Protein AF-A0A9D7NL80-F1 (afdb_monomer_lite)

Sequence (304 aa):
MSAPHCRTSNKTVEIDGYTQPGAVENTLAPDQGGSNAVLKIELQNASVNPLDGLSSGNNFLALIVIRGLAIHHFTNQIAFNSSASNRVEGCFLGTDISGSVAANTGNNPGNGLRLLGAGDYVIGGTNPAARNVISGLNYGMFSFQTLDGTRIEGNLIGSDASGTASIGNRSTGINFGNARNVIIGGADVAARNLFVGNALGAIYLSGSDSPSVFPGTKILGNRFGTDVSGTLNLGNGLNPTSPSQPLPTISLFAGNPLRGADRWRLARRGQSHRQQRRRRRTGRCVRGDPHAAQYVRSQPRPAD

Foldseek 3Di:
DDPPDPPPPLAEAEDAQCPDPPWDFFQDFLQRWFGPTQADAEFEDPDPDAAEQAECPADNQHEYEYARYEFFHHLESYEYNEQHQYEQFQYEFQAPSQQAAGPDPDPARHEHYEYEYQHQYEQADLRSRREYEQALHQESYEYLHEHENHEAFNYEFQAGRRQAAGREHAAEPYYYAAYELYEQADADSSREYEHARHAQAHEAYEYPDPQRDNYNYDHDDYHYQHGSNNPHGRGGADPVPDPPDRNYNYHYYGDDNPPDPVVVVVVVVVVVVVVVVVVVVPPDDDDDDDDDDDDDDDDDDDDD

Structure (mmCIF, N/CA/C/O backbone):
data_AF-A0A9D7NL80-F1
#
_entry.id   AF-A0A9D7NL80-F1
#
loop_
_atom_site.group_PDB
_atom_site.id
_atom_site.type_symbol
_atom_site.label_atom_id
_atom_site.label_alt_id
_atom_site.label_comp_id
_atom_site.label_asym_id
_atom_site.label_entity_id
_atom_site.label_seq_id
_atom_site.pdbx_PDB_ins_code
_atom_site.Cartn_x
_atom_site.Cartn_y
_atom_site.Cartn_z
_atom_site.occupancy
_atom_site.B_iso_or_equiv
_atom_site.auth_seq_id
_atom_site.auth_comp_id
_atom_site.auth_asym_id
_atom_site.auth_atom_id
_atom_site.pdbx_PDB_model_num
ATOM 1 N N . MET A 1 1 ? 38.982 25.677 21.649 1.00 38.66 1 MET A N 1
ATOM 2 C CA . MET A 1 1 ? 37.512 25.722 21.795 1.00 38.66 1 MET A CA 1
ATOM 3 C C . MET A 1 1 ? 36.919 25.231 20.488 1.00 38.66 1 MET A C 1
ATOM 5 O O . MET A 1 1 ? 37.003 25.939 19.496 1.00 38.66 1 MET A O 1
ATOM 9 N N . SER A 1 2 ? 36.474 23.974 20.450 1.00 42.47 2 SER A N 1
ATOM 10 C CA . SER A 1 2 ? 35.887 23.384 19.243 1.00 42.47 2 SER A CA 1
ATOM 11 C C . SER A 1 2 ? 34.448 23.878 19.122 1.00 42.47 2 SER A C 1
ATOM 13 O O . SER A 1 2 ? 33.695 23.781 20.092 1.00 42.47 2 SER A O 1
ATOM 15 N N . ALA A 1 3 ? 34.089 24.460 17.979 1.00 43.59 3 ALA A N 1
ATOM 16 C CA . ALA A 1 3 ? 32.734 24.926 17.725 1.00 43.59 3 ALA A CA 1
ATOM 17 C C . ALA A 1 3 ? 31.749 23.746 17.852 1.00 43.59 3 ALA A C 1
ATOM 19 O O . ALA A 1 3 ? 32.040 22.654 17.343 1.00 43.59 3 ALA A O 1
ATOM 20 N N . PRO A 1 4 ? 30.595 23.924 18.519 1.00 50.97 4 PRO A N 1
ATOM 21 C CA . PRO A 1 4 ? 29.587 22.883 18.560 1.00 50.97 4 PRO A CA 1
ATOM 22 C C . PRO A 1 4 ? 29.124 22.629 17.126 1.00 50.97 4 PRO A C 1
ATOM 24 O O . PRO A 1 4 ? 28.607 23.518 16.451 1.00 50.97 4 PRO A O 1
ATOM 27 N N . HIS A 1 5 ? 29.352 21.407 16.647 1.00 49.06 5 HIS A N 1
ATOM 28 C CA . HIS A 1 5 ? 28.761 20.942 15.406 1.00 49.06 5 HIS A CA 1
ATOM 29 C C . HIS A 1 5 ? 27.246 21.035 15.579 1.00 49.06 5 HIS A C 1
ATOM 31 O O . HIS A 1 5 ? 26.669 20.347 16.424 1.00 49.06 5 HIS A O 1
ATOM 37 N N . CYS A 1 6 ? 26.617 21.919 14.807 1.00 46.09 6 CYS A N 1
ATOM 38 C CA . CYS A 1 6 ? 25.175 21.963 14.659 1.00 46.09 6 CYS A CA 1
ATOM 39 C C . CYS A 1 6 ? 24.748 20.587 14.141 1.00 46.09 6 CYS A C 1
ATOM 41 O O . CYS A 1 6 ? 24.943 20.270 12.968 1.00 46.09 6 CYS A O 1
ATOM 43 N N . ARG A 1 7 ? 24.245 19.726 15.034 1.00 50.06 7 ARG A N 1
ATOM 44 C CA . ARG A 1 7 ? 23.586 18.489 14.626 1.00 50.06 7 ARG A CA 1
ATOM 45 C C . ARG A 1 7 ? 22.447 18.925 13.718 1.00 50.06 7 ARG A C 1
ATOM 47 O O . ARG A 1 7 ? 21.562 19.652 14.166 1.00 50.06 7 ARG A O 1
ATOM 54 N N . THR A 1 8 ? 22.477 18.521 12.453 1.00 51.66 8 THR A N 1
ATOM 55 C CA . THR A 1 8 ? 21.309 18.613 11.583 1.00 51.66 8 THR A CA 1
ATOM 56 C C . THR A 1 8 ? 20.198 17.844 12.280 1.00 51.66 8 THR A C 1
ATOM 58 O O . THR A 1 8 ? 20.204 16.617 12.303 1.00 51.66 8 THR A O 1
ATOM 61 N N . SER A 1 9 ? 19.303 18.574 12.944 1.00 54.97 9 SER A N 1
ATOM 62 C CA . SER A 1 9 ? 18.044 18.037 13.435 1.00 54.97 9 SER A CA 1
ATOM 63 C C . SER A 1 9 ? 17.399 17.313 12.258 1.00 54.97 9 SER A C 1
ATOM 65 O O . SER A 1 9 ? 17.201 17.926 11.205 1.00 54.97 9 SER A O 1
ATOM 67 N N . ASN A 1 10 ? 17.153 16.008 12.402 1.00 63.31 10 ASN A N 1
ATOM 68 C CA . ASN A 1 10 ? 16.333 15.262 11.458 1.00 63.31 10 ASN A CA 1
ATOM 69 C C . ASN A 1 10 ? 14.943 15.891 11.506 1.00 63.31 10 ASN A C 1
ATOM 71 O O . ASN A 1 10 ? 14.136 15.581 12.381 1.00 63.31 10 ASN A O 1
ATOM 75 N N . LYS A 1 11 ? 14.705 16.847 10.607 1.00 81.00 11 LYS A N 1
ATOM 76 C CA . LYS A 1 11 ? 13.410 17.493 10.464 1.00 81.00 11 LYS A CA 1
ATOM 77 C C . LYS A 1 11 ? 12.441 16.421 9.983 1.00 81.00 11 LYS A C 1
ATOM 79 O O . LYS A 1 11 ? 12.645 15.840 8.918 1.00 81.00 11 LYS A O 1
ATOM 84 N N . THR A 1 12 ? 11.423 16.173 10.791 1.00 91.06 12 THR A N 1
ATOM 85 C CA . THR A 1 12 ? 10.328 15.256 10.491 1.00 91.06 12 THR A CA 1
ATOM 86 C C . THR A 1 12 ? 9.051 16.072 10.409 1.00 91.06 12 THR A C 1
ATOM 88 O O . THR A 1 12 ? 8.837 16.973 11.221 1.00 91.06 12 THR A O 1
ATOM 91 N N . VAL A 1 13 ? 8.220 15.768 9.421 1.00 94.88 13 VAL A N 1
ATOM 92 C CA . VAL A 1 13 ? 6.823 16.183 9.380 1.00 94.88 13 VAL A CA 1
ATOM 93 C C . VAL A 1 13 ? 5.987 14.955 9.674 1.00 94.88 13 VAL A C 1
ATOM 95 O O . VAL A 1 13 ? 6.033 13.977 8.934 1.00 94.88 13 VAL A O 1
ATOM 98 N N . GLU A 1 14 ? 5.234 15.015 10.759 1.00 95.88 14 GLU A N 1
ATOM 99 C CA . GLU A 1 14 ? 4.330 13.952 11.166 1.00 95.88 14 GLU A CA 1
ATOM 100 C C . GLU A 1 14 ? 2.891 14.436 11.024 1.00 95.88 14 GLU A C 1
ATOM 102 O O . GLU A 1 14 ? 2.526 15.504 11.517 1.00 95.88 14 GLU A O 1
ATOM 107 N N . ILE A 1 15 ? 2.093 13.653 10.307 1.00 97.62 15 ILE A N 1
ATOM 108 C CA . ILE A 1 15 ? 0.653 13.827 10.184 1.00 97.62 15 ILE A CA 1
ATOM 109 C C . ILE A 1 15 ? 0.029 12.579 10.791 1.00 97.62 15 ILE A C 1
ATOM 111 O O . ILE A 1 15 ? -0.013 11.539 10.136 1.00 97.62 15 ILE A O 1
ATOM 115 N N . ASP A 1 16 ? -0.427 12.684 12.036 1.00 98.19 16 ASP A N 1
ATOM 116 C CA . ASP A 1 16 ? -1.000 11.557 12.768 1.00 98.19 16 ASP A CA 1
ATOM 117 C C . ASP A 1 16 ? -2.491 11.753 13.056 1.00 98.19 16 ASP A C 1
ATOM 119 O O . ASP A 1 16 ? -2.894 12.467 13.978 1.00 98.19 16 ASP A O 1
ATOM 123 N N . GLY A 1 17 ? -3.325 11.093 12.254 1.00 98.44 17 GLY A N 1
ATOM 124 C CA . GLY A 1 17 ? -4.774 11.065 12.413 1.00 98.44 17 GLY A CA 1
ATOM 125 C C . GLY A 1 17 ? -5.258 10.275 13.629 1.00 98.44 17 GLY A C 1
ATOM 126 O O . GLY A 1 17 ? -6.381 10.509 14.076 1.00 98.44 17 GLY A O 1
ATOM 127 N N . TYR A 1 18 ? -4.429 9.407 14.221 1.00 98.44 18 TYR A N 1
ATOM 128 C CA . TYR A 1 18 ? -4.792 8.685 15.445 1.00 98.44 18 TYR A CA 1
ATOM 129 C C . TYR A 1 18 ? -4.783 9.575 16.693 1.00 98.44 18 TYR A C 1
ATOM 131 O O . TYR A 1 18 ? -5.356 9.208 17.716 1.00 98.44 18 TYR A O 1
ATOM 139 N N . THR A 1 19 ? -4.234 10.790 16.595 1.00 97.94 19 THR A N 1
ATOM 140 C CA . THR A 1 19 ? -4.339 11.812 17.650 1.00 97.94 19 THR A CA 1
ATOM 141 C C . THR A 1 19 ? -5.736 12.429 17.774 1.00 97.94 19 THR A C 1
ATOM 143 O O . THR A 1 19 ? -6.002 13.166 18.726 1.00 97.94 19 THR A O 1
ATOM 146 N N . GLN A 1 20 ? -6.647 12.155 16.833 1.00 98.19 20 GLN A N 1
ATOM 147 C CA . GLN A 1 20 ? -8.011 12.670 16.901 1.00 98.19 20 GLN A CA 1
ATOM 148 C C . GLN A 1 20 ? -8.852 11.943 17.965 1.00 98.19 20 GLN A C 1
ATOM 150 O O . GLN A 1 20 ? -8.771 10.718 18.091 1.00 98.19 20 GLN A O 1
ATOM 155 N N . PRO A 1 21 ? -9.737 12.654 18.691 1.00 98.44 21 PRO A N 1
ATOM 156 C CA . PRO A 1 21 ? -10.638 12.032 19.655 1.00 98.44 21 PRO A CA 1
ATOM 157 C C . PRO A 1 21 ? -11.476 10.895 19.052 1.00 98.44 21 PRO A C 1
ATOM 159 O O . PRO A 1 21 ? -12.207 11.070 18.074 1.00 98.44 21 PRO A O 1
ATOM 162 N N . GLY A 1 22 ? -11.387 9.716 19.669 1.00 97.88 22 GLY A N 1
ATOM 163 C CA . GLY A 1 22 ? -12.122 8.522 19.250 1.00 97.88 22 GLY A CA 1
ATOM 164 C C . GLY A 1 22 ? -11.549 7.808 18.023 1.00 97.88 22 GLY A C 1
ATOM 165 O O . GLY A 1 22 ? -12.202 6.890 17.527 1.00 97.88 22 GLY A O 1
ATOM 166 N N . ALA A 1 23 ? -10.381 8.216 17.517 1.00 98.56 23 ALA A N 1
ATOM 167 C CA . ALA A 1 23 ? -9.613 7.388 16.598 1.00 98.56 23 ALA A CA 1
ATOM 168 C C . ALA A 1 23 ? -9.034 6.173 17.341 1.00 98.56 23 ALA A C 1
ATOM 170 O O . ALA A 1 23 ? -8.730 6.247 18.533 1.00 98.56 23 ALA A O 1
ATOM 171 N N . VAL A 1 24 ? -8.911 5.045 16.645 1.00 98.75 24 VAL A N 1
ATOM 172 C CA . VAL A 1 24 ? -8.397 3.789 17.211 1.00 98.75 24 VAL A CA 1
ATOM 173 C C . VAL A 1 24 ? -7.431 3.169 16.216 1.00 98.75 24 VAL A C 1
ATOM 175 O O . VAL A 1 24 ? -7.799 2.970 15.061 1.00 98.75 24 VAL A O 1
ATOM 178 N N . GLU A 1 25 ? -6.213 2.862 16.657 1.00 98.81 25 GLU A N 1
ATOM 179 C CA . GLU A 1 25 ? -5.226 2.142 15.848 1.00 98.81 25 GLU A CA 1
ATOM 180 C C . GLU A 1 25 ? -5.636 0.685 15.620 1.00 98.81 25 GLU A C 1
ATOM 182 O O . GLU A 1 25 ? -6.254 0.058 16.482 1.00 98.81 25 GLU A O 1
ATOM 187 N N . ASN A 1 26 ? -5.240 0.118 14.477 1.00 98.75 26 ASN A N 1
ATOM 188 C CA . ASN A 1 26 ? -5.428 -1.311 14.258 1.00 98.75 26 ASN A CA 1
ATOM 189 C C . ASN A 1 26 ? -4.605 -2.132 15.261 1.00 98.75 26 ASN A C 1
ATOM 191 O O . ASN A 1 26 ? -3.403 -1.919 15.413 1.00 98.75 26 ASN A O 1
ATOM 195 N N . THR A 1 27 ? -5.230 -3.139 15.865 1.00 98.50 27 THR A N 1
ATOM 196 C CA . THR A 1 27 ? -4.571 -4.076 16.788 1.00 98.50 27 THR A CA 1
ATOM 197 C C . THR A 1 27 ? -4.425 -5.487 16.224 1.00 98.50 27 THR A C 1
ATOM 199 O O . THR A 1 27 ? -3.716 -6.302 16.810 1.00 98.50 27 THR A O 1
ATOM 202 N N . LEU A 1 28 ? -5.047 -5.788 15.079 1.00 98.19 28 LEU A N 1
ATOM 203 C CA . LEU A 1 28 ? -5.075 -7.135 14.509 1.00 98.19 28 LEU A CA 1
ATOM 204 C C . LEU A 1 28 ? -3.830 -7.431 13.663 1.00 98.19 28 LEU A C 1
ATOM 206 O O . LEU A 1 28 ? -3.572 -6.794 12.628 1.00 98.19 28 LEU A O 1
ATOM 210 N N . ALA A 1 29 ? -3.075 -8.451 14.074 1.00 95.81 29 ALA A N 1
ATOM 211 C CA . ALA A 1 29 ? -2.018 -9.041 13.261 1.00 95.81 29 ALA A CA 1
ATOM 212 C C . ALA A 1 29 ? -2.598 -9.742 12.006 1.00 95.81 29 ALA A C 1
ATOM 214 O O . ALA A 1 29 ? -3.785 -10.067 11.977 1.00 95.81 29 ALA A O 1
ATOM 215 N N . PRO A 1 30 ? -1.802 -9.974 10.937 1.00 94.94 30 PRO A N 1
ATOM 216 C CA . PRO A 1 30 ? -2.314 -10.496 9.657 1.00 94.94 30 PRO A CA 1
ATOM 217 C C . PRO A 1 30 ? -2.982 -11.877 9.688 1.00 94.94 30 PRO A C 1
ATOM 219 O O . PRO A 1 30 ? -3.587 -12.278 8.699 1.00 94.94 30 PRO A O 1
ATOM 222 N N . ASP A 1 31 ? -2.834 -12.634 10.767 1.00 92.06 31 ASP A N 1
ATOM 223 C CA . ASP A 1 31 ? -3.512 -13.905 11.032 1.00 92.06 31 ASP A CA 1
ATOM 224 C C . ASP A 1 31 ? -4.767 -13.763 11.906 1.00 92.06 31 ASP A C 1
ATOM 226 O O . ASP A 1 31 ? -5.599 -14.667 11.921 1.00 92.06 31 ASP A O 1
ATOM 230 N N . GLN A 1 32 ? -4.928 -12.635 12.598 1.00 95.19 32 GLN A N 1
ATOM 231 C CA . GLN A 1 32 ? -6.078 -12.340 13.456 1.00 95.19 32 GLN A CA 1
ATOM 232 C C . GLN A 1 32 ? -7.217 -11.644 12.701 1.00 95.19 32 GLN A C 1
ATOM 234 O O . GLN A 1 32 ? -8.361 -11.685 13.147 1.00 95.19 32 GLN A O 1
ATOM 239 N N . GLY A 1 33 ? -6.922 -11.000 11.570 1.00 95.75 33 GLY A N 1
ATOM 240 C CA . GLY A 1 33 ? -7.910 -10.325 10.732 1.00 95.75 33 GLY A CA 1
ATOM 241 C C . GLY A 1 33 ? -7.297 -9.214 9.883 1.00 95.75 33 GLY A C 1
ATOM 242 O O . GLY A 1 33 ? -6.075 -9.111 9.757 1.00 95.75 33 GLY A O 1
ATOM 243 N N . GLY A 1 34 ? -8.158 -8.404 9.264 1.00 97.38 34 GLY A N 1
ATOM 244 C CA . GLY A 1 34 ? -7.755 -7.211 8.525 1.00 97.38 34 GLY A CA 1
ATOM 245 C C . GLY A 1 34 ? -7.341 -6.055 9.443 1.00 97.38 34 GLY A C 1
ATOM 246 O O . GLY A 1 34 ? -6.411 -6.164 10.239 1.00 97.38 34 GLY A O 1
ATOM 247 N N . SER A 1 35 ? -8.010 -4.920 9.293 1.00 98.44 35 SER A N 1
ATOM 248 C CA . SER A 1 35 ? -7.852 -3.699 10.070 1.00 98.44 35 SER A CA 1
ATOM 249 C C . SER A 1 35 ? -9.125 -3.419 10.863 1.00 98.44 35 SER A C 1
ATOM 251 O O . SER A 1 35 ? -10.199 -3.294 10.279 1.00 98.44 35 SER A O 1
ATOM 253 N N . ASN A 1 36 ? -9.001 -3.277 12.182 1.00 98.50 36 ASN A N 1
ATOM 254 C CA . ASN A 1 36 ? -10.059 -2.738 13.043 1.00 98.50 36 ASN A CA 1
ATOM 255 C C . ASN A 1 36 ? -9.836 -1.255 13.390 1.00 98.50 36 ASN A C 1
ATOM 257 O O . ASN A 1 36 ? -10.426 -0.756 14.349 1.00 98.50 36 ASN A O 1
ATOM 261 N N . ALA A 1 37 ? -8.978 -0.559 12.632 1.00 98.62 37 ALA A N 1
ATOM 262 C CA . ALA A 1 37 ? -8.730 0.860 12.840 1.00 98.62 37 ALA A CA 1
ATOM 263 C C . ALA A 1 37 ? -10.010 1.686 12.648 1.00 98.62 37 ALA A C 1
ATOM 265 O O . ALA A 1 37 ? -10.787 1.456 11.721 1.00 98.62 37 ALA A O 1
ATOM 266 N N . VAL A 1 38 ? -10.187 2.695 13.496 1.00 98.62 38 VAL A N 1
ATOM 267 C CA . VAL A 1 38 ? -11.236 3.708 13.360 1.00 98.62 38 VAL A CA 1
ATOM 268 C C . VAL A 1 38 ? -10.558 5.023 13.014 1.00 98.62 38 VAL A C 1
ATOM 270 O O . VAL A 1 38 ? -9.939 5.649 13.874 1.00 98.62 38 VAL A O 1
ATOM 273 N N . LEU A 1 39 ? -10.676 5.442 11.755 1.00 98.69 39 LEU A N 1
ATOM 274 C CA . LEU A 1 39 ? -10.116 6.705 11.280 1.00 98.69 39 LEU A CA 1
ATOM 275 C C . LEU A 1 39 ? -11.103 7.856 11.514 1.00 98.69 39 LEU A C 1
ATOM 277 O O . LEU A 1 39 ? -12.320 7.661 11.525 1.00 98.69 39 LEU A O 1
ATOM 281 N N . LYS A 1 40 ? -10.572 9.065 11.729 1.00 98.50 40 LYS A N 1
ATOM 282 C CA . LYS A 1 40 ? -11.368 10.285 11.986 1.00 98.50 40 LYS A CA 1
ATOM 283 C C . LYS A 1 40 ? -11.064 11.444 11.043 1.00 98.50 40 LYS A C 1
ATOM 285 O O . LYS A 1 40 ? -11.781 12.439 11.073 1.00 98.50 40 LYS A O 1
ATOM 290 N N . ILE A 1 41 ? -10.030 11.320 10.214 1.00 98.25 41 ILE A N 1
ATOM 291 C CA . ILE A 1 41 ? -9.669 12.325 9.214 1.00 98.25 41 ILE A CA 1
ATOM 292 C C . ILE A 1 41 ? -9.864 11.719 7.830 1.00 98.25 41 ILE A C 1
ATOM 294 O O . ILE A 1 41 ? -9.264 10.692 7.511 1.00 98.25 41 ILE A O 1
ATOM 298 N N . GLU A 1 42 ? -10.669 12.391 7.012 1.00 97.00 42 GLU A N 1
ATOM 299 C CA . GLU A 1 42 ? -10.904 12.052 5.611 1.00 97.00 42 GLU A CA 1
ATOM 300 C C . GLU A 1 42 ? -10.490 13.229 4.723 1.00 97.00 42 GLU A C 1
ATOM 302 O O . GLU A 1 42 ? -10.972 14.353 4.876 1.00 97.00 42 GLU A O 1
ATOM 307 N N . LEU A 1 43 ? -9.557 12.972 3.810 1.00 96.12 43 LEU A N 1
ATOM 308 C CA . LEU A 1 43 ? -9.111 13.911 2.793 1.00 96.12 43 LEU A CA 1
ATOM 309 C C . LEU A 1 43 ? -9.727 13.509 1.458 1.00 96.12 43 LEU A C 1
ATOM 311 O O . LEU A 1 43 ? -9.499 12.404 0.960 1.00 96.12 43 LEU A O 1
ATOM 315 N N . GLN A 1 44 ? -10.453 14.440 0.849 1.00 92.31 44 GLN A N 1
ATOM 316 C CA . GLN A 1 44 ? -11.103 14.210 -0.431 1.00 92.31 44 GLN A CA 1
ATOM 317 C C . GLN A 1 44 ? -10.919 15.378 -1.385 1.00 92.31 44 GLN A C 1
ATOM 319 O O . GLN A 1 44 ? -10.998 16.546 -0.996 1.00 92.31 44 GLN A O 1
ATOM 324 N N . ASN A 1 45 ? -10.716 15.060 -2.660 1.00 89.94 45 ASN A N 1
ATOM 325 C CA . ASN A 1 45 ? -10.799 16.057 -3.711 1.00 89.94 45 ASN A CA 1
ATOM 326 C C . ASN A 1 45 ? -12.265 16.290 -4.096 1.00 89.94 45 ASN A C 1
ATOM 328 O O . ASN A 1 45 ? -12.875 15.450 -4.752 1.00 89.94 45 ASN A O 1
ATOM 332 N N . ALA A 1 46 ? -12.811 17.449 -3.733 1.00 86.94 46 ALA A N 1
ATOM 333 C CA . ALA A 1 46 ? -14.134 17.886 -4.187 1.00 86.94 46 ALA A CA 1
ATOM 334 C C . ALA A 1 46 ? -14.091 18.655 -5.528 1.00 86.94 46 ALA A C 1
ATOM 336 O O . ALA A 1 46 ? -15.125 19.107 -6.018 1.00 86.94 46 ALA A O 1
ATOM 337 N N . SER A 1 47 ? -12.902 18.849 -6.115 1.00 82.75 47 SER A N 1
ATOM 338 C CA . SER A 1 47 ? -12.723 19.557 -7.386 1.00 82.75 47 SER A CA 1
ATOM 339 C C . SER A 1 47 ? -12.883 18.629 -8.589 1.00 82.75 47 SER A C 1
ATOM 341 O O . SER A 1 47 ? -12.548 17.449 -8.536 1.00 82.75 47 SER A O 1
ATOM 343 N N . VAL A 1 48 ? -13.300 19.197 -9.723 1.00 81.31 48 VAL A N 1
ATOM 344 C CA . VAL A 1 48 ? -13.273 18.517 -11.031 1.00 81.31 48 VAL A CA 1
ATOM 345 C C . VAL A 1 48 ? -11.856 18.370 -11.593 1.00 81.31 48 VAL A C 1
ATOM 347 O O . VAL A 1 48 ? -11.635 17.594 -12.522 1.00 81.31 48 VAL A O 1
ATOM 350 N N . ASN A 1 49 ? -10.891 19.119 -11.050 1.00 85.56 49 ASN A N 1
ATOM 351 C CA . ASN A 1 49 ? -9.516 19.088 -11.523 1.00 85.56 49 ASN A CA 1
ATOM 352 C C . ASN A 1 49 ? -8.732 17.939 -10.870 1.00 85.56 49 ASN A C 1
ATOM 354 O O . ASN A 1 49 ? -8.789 17.774 -9.646 1.00 85.56 49 ASN A O 1
ATOM 358 N N . PRO A 1 50 ? -7.948 17.181 -11.655 1.00 85.75 50 PRO A N 1
ATOM 359 C CA . PRO A 1 50 ? -7.078 16.144 -11.122 1.00 85.75 50 PRO A CA 1
ATOM 360 C C . PRO A 1 50 ? -5.955 16.776 -10.290 1.00 85.75 50 PRO A C 1
ATOM 362 O O . PRO A 1 50 ? -5.128 17.523 -10.811 1.00 85.75 50 PRO A O 1
ATOM 365 N N . LEU A 1 51 ? -5.917 16.459 -8.995 1.00 91.12 51 LEU A N 1
ATOM 366 C CA . LEU A 1 51 ? -4.879 16.895 -8.055 1.00 91.12 51 LEU A CA 1
ATOM 367 C C . LEU A 1 51 ? -4.282 15.694 -7.320 1.00 91.12 51 LEU A C 1
ATOM 369 O O . LEU A 1 51 ? -4.934 14.656 -7.212 1.00 91.12 51 LEU A O 1
ATOM 373 N N . ASP A 1 52 ? -3.056 15.836 -6.825 1.00 94.19 52 ASP A N 1
ATOM 374 C CA . ASP A 1 52 ? -2.495 14.922 -5.824 1.00 94.19 52 ASP A CA 1
ATOM 375 C C . ASP A 1 52 ? -3.026 15.310 -4.437 1.00 94.19 52 ASP A C 1
ATOM 377 O O . ASP A 1 52 ? -3.212 16.498 -4.174 1.00 94.19 52 ASP A O 1
ATOM 381 N N . GLY A 1 53 ? -3.257 14.328 -3.561 1.00 95.00 53 GLY A N 1
ATOM 382 C CA . GLY A 1 53 ? -3.739 14.572 -2.197 1.00 95.00 53 GLY A CA 1
ATOM 383 C C . GLY A 1 53 ? -2.645 15.146 -1.311 1.00 95.00 53 GLY A C 1
ATOM 384 O O . GLY A 1 53 ? -2.613 16.341 -1.024 1.00 95.00 53 GLY A O 1
ATOM 385 N N . LEU A 1 54 ? -1.706 14.290 -0.911 1.00 95.94 54 LEU A N 1
ATOM 386 C CA . LEU A 1 54 ? -0.498 14.700 -0.197 1.00 95.94 54 LEU A CA 1
ATOM 387 C C . LEU A 1 54 ? 0.714 14.539 -1.112 1.00 95.94 54 LEU A C 1
ATOM 389 O O . LEU A 1 54 ? 0.978 13.447 -1.608 1.00 95.94 54 LEU A O 1
ATOM 393 N N . SER A 1 55 ? 1.467 15.618 -1.333 1.00 94.69 55 SER A N 1
ATOM 394 C CA . SER A 1 55 ? 2.649 15.614 -2.200 1.00 94.69 55 SER A CA 1
ATOM 395 C C . SER A 1 55 ? 3.871 16.140 -1.464 1.00 94.69 55 SER A C 1
ATOM 397 O O . SER A 1 55 ? 3.831 17.227 -0.893 1.00 94.69 55 SER A O 1
ATOM 399 N N . SER A 1 56 ? 4.984 15.403 -1.519 1.00 92.88 56 SER A N 1
ATOM 400 C CA . SER A 1 56 ? 6.258 15.887 -0.973 1.00 92.88 56 SER A CA 1
ATOM 401 C C . SER A 1 56 ? 6.873 17.000 -1.827 1.00 92.88 56 SER A C 1
ATOM 403 O O . SER A 1 56 ? 7.774 17.695 -1.378 1.00 92.88 56 SER A O 1
ATOM 405 N N . GLY A 1 57 ? 6.477 17.141 -3.096 1.00 90.88 57 GLY A N 1
ATOM 406 C CA . GLY A 1 57 ? 7.261 17.912 -4.064 1.00 90.88 57 GLY A CA 1
ATOM 407 C C . GLY A 1 57 ? 8.679 17.344 -4.272 1.00 90.88 57 GLY A C 1
ATOM 408 O O . GLY A 1 57 ? 9.035 16.289 -3.742 1.00 90.88 57 GLY A O 1
ATOM 409 N N . ASN A 1 58 ? 9.491 18.031 -5.078 1.00 88.38 58 ASN A N 1
ATOM 410 C CA . ASN A 1 58 ? 10.741 17.464 -5.611 1.00 88.38 58 ASN A CA 1
ATOM 411 C C . ASN A 1 58 ? 11.948 17.578 -4.660 1.00 88.38 58 ASN A C 1
ATOM 413 O O . ASN A 1 58 ? 12.866 16.772 -4.742 1.00 88.38 58 ASN A O 1
ATOM 417 N N . ASN A 1 59 ? 11.954 18.555 -3.745 1.00 86.50 59 ASN A N 1
ATOM 418 C CA . ASN A 1 59 ? 13.130 18.902 -2.926 1.00 86.50 59 ASN A CA 1
ATOM 419 C C . ASN A 1 59 ? 12.856 18.855 -1.414 1.00 86.50 59 ASN A C 1
ATOM 421 O O . ASN A 1 59 ? 13.554 19.489 -0.624 1.00 86.50 59 ASN A O 1
ATOM 425 N N . PHE A 1 60 ? 11.820 18.129 -0.998 1.00 89.06 60 PHE A N 1
ATOM 426 C CA . PHE A 1 60 ? 11.473 17.997 0.412 1.00 89.06 60 PHE A CA 1
ATOM 427 C C . PHE A 1 60 ? 12.206 16.808 1.029 1.00 89.06 60 PHE A C 1
ATOM 429 O O . PHE A 1 60 ? 11.786 15.663 0.888 1.00 89.06 60 PHE A O 1
ATOM 436 N N . LEU A 1 61 ? 13.346 17.080 1.662 1.00 88.69 61 LEU A N 1
ATOM 437 C CA . LEU A 1 61 ? 14.257 16.049 2.180 1.00 88.69 61 LEU A CA 1
ATOM 438 C C . LEU A 1 61 ? 13.971 15.642 3.635 1.00 88.69 61 LEU A C 1
ATOM 440 O O . LEU A 1 61 ? 14.600 14.723 4.149 1.00 88.69 61 LEU A O 1
ATOM 444 N N . ALA A 1 62 ? 13.049 16.338 4.302 1.00 91.56 62 ALA A N 1
ATOM 445 C CA . ALA A 1 62 ? 12.583 15.964 5.630 1.00 91.56 62 ALA A CA 1
ATOM 446 C C . ALA A 1 62 ? 11.742 14.684 5.555 1.00 91.56 62 ALA A C 1
ATOM 448 O O . ALA A 1 62 ? 10.964 14.508 4.617 1.00 91.56 62 ALA A O 1
ATOM 449 N N . LEU A 1 63 ? 11.891 13.814 6.556 1.00 92.69 63 LEU A N 1
ATOM 450 C CA . LEU A 1 63 ? 11.064 12.619 6.697 1.00 92.69 63 LEU A CA 1
ATOM 451 C C . LEU A 1 63 ? 9.597 13.038 6.828 1.00 92.69 63 LEU A C 1
ATOM 453 O O . LEU A 1 63 ? 9.273 13.833 7.707 1.00 92.69 63 LEU A O 1
ATOM 457 N N . ILE A 1 64 ? 8.716 12.482 6.001 1.00 95.44 64 ILE A N 1
ATOM 458 C CA . ILE A 1 64 ? 7.268 12.597 6.179 1.00 95.44 64 ILE A CA 1
ATOM 459 C C . ILE A 1 64 ? 6.737 11.277 6.738 1.00 95.44 64 ILE A C 1
ATOM 461 O O . ILE A 1 64 ? 6.982 10.222 6.154 1.00 95.44 64 ILE A O 1
ATOM 465 N N . VAL A 1 65 ? 5.994 11.341 7.840 1.00 97.00 65 VAL A N 1
ATOM 466 C CA . VAL A 1 65 ? 5.236 10.219 8.406 1.00 97.00 65 VAL A CA 1
ATOM 467 C C . VAL A 1 65 ? 3.753 10.545 8.296 1.00 97.00 65 VAL A C 1
ATOM 469 O O . VAL A 1 65 ? 3.310 11.571 8.807 1.00 97.00 65 VAL A O 1
ATOM 472 N N . ILE A 1 66 ? 2.999 9.691 7.608 1.00 98.56 66 ILE A N 1
ATOM 473 C CA . ILE A 1 66 ? 1.554 9.841 7.407 1.00 98.56 66 ILE A CA 1
ATOM 474 C C . ILE A 1 66 ? 0.860 8.661 8.078 1.00 98.56 66 ILE A C 1
ATOM 476 O O . ILE A 1 66 ? 1.131 7.511 7.718 1.00 98.56 66 ILE A O 1
ATOM 480 N N . ARG A 1 67 ? -0.015 8.956 9.044 1.00 98.38 67 ARG A N 1
ATOM 481 C CA . ARG A 1 67 ? -0.711 7.969 9.869 1.00 98.38 67 ARG A CA 1
ATOM 482 C C . ARG A 1 67 ? -2.204 8.238 9.993 1.00 98.38 67 ARG A C 1
ATOM 484 O O . ARG A 1 67 ? -2.616 9.383 10.145 1.00 98.38 67 ARG A O 1
ATOM 491 N N . GLY A 1 68 ? -3.010 7.177 9.961 1.00 98.56 68 GLY A N 1
ATOM 492 C CA . GLY A 1 68 ? -4.414 7.222 10.387 1.00 98.56 68 GLY A CA 1
ATOM 493 C C . GLY A 1 68 ? -5.341 8.108 9.546 1.00 98.56 68 GLY A C 1
ATOM 494 O O . GLY A 1 68 ? -6.278 8.694 10.091 1.00 98.56 68 GLY A O 1
ATOM 495 N N . LEU A 1 69 ? -5.083 8.242 8.239 1.00 98.69 69 LEU A N 1
ATOM 496 C CA . LEU A 1 69 ? -5.891 9.064 7.327 1.00 98.69 69 LEU A CA 1
ATOM 497 C C . LEU A 1 69 ? -6.655 8.207 6.317 1.00 98.69 69 LEU A C 1
ATOM 499 O O . LEU A 1 69 ? -6.086 7.271 5.752 1.00 98.69 69 LEU A O 1
ATOM 503 N N . ALA A 1 70 ? -7.903 8.577 6.033 1.00 98.56 70 ALA A N 1
ATOM 504 C CA . ALA A 1 70 ? -8.600 8.152 4.825 1.00 98.56 70 ALA A CA 1
ATOM 505 C C . ALA A 1 70 ? -8.336 9.177 3.711 1.00 98.56 70 ALA A C 1
ATOM 507 O O . ALA A 1 70 ? -8.524 10.374 3.921 1.00 98.56 70 ALA A O 1
ATOM 508 N N . ILE A 1 71 ? -7.853 8.744 2.545 1.00 98.00 71 ILE A N 1
ATOM 509 C CA . ILE A 1 71 ? -7.510 9.633 1.425 1.00 98.00 71 ILE A CA 1
ATOM 510 C C . ILE A 1 71 ? -8.062 9.058 0.125 1.00 98.00 71 ILE A C 1
ATOM 512 O O . ILE A 1 71 ? -7.706 7.947 -0.281 1.00 98.00 71 ILE A O 1
ATOM 516 N N . HIS A 1 72 ? -8.907 9.827 -0.555 1.00 95.75 72 HIS A N 1
ATOM 517 C CA . HIS A 1 72 ? -9.559 9.377 -1.779 1.00 95.75 72 HIS A CA 1
ATOM 518 C C . HIS A 1 72 ? -9.891 10.521 -2.749 1.00 95.75 72 HIS A C 1
ATOM 520 O O . HIS A 1 72 ? -9.757 11.701 -2.436 1.00 95.75 72 HIS A O 1
ATOM 526 N N . HIS A 1 73 ? -10.379 10.175 -3.945 1.00 93.75 73 HIS A N 1
ATOM 527 C CA . HIS A 1 73 ? -10.728 11.112 -5.025 1.00 93.75 73 HIS A CA 1
ATOM 528 C C . HIS A 1 73 ? -9.568 11.945 -5.613 1.00 93.75 73 HIS A C 1
ATOM 530 O O . HIS A 1 73 ? -9.788 12.767 -6.503 1.00 93.75 73 HIS A O 1
ATOM 536 N N . PHE A 1 74 ? -8.315 11.697 -5.220 1.00 95.12 74 PHE A N 1
ATOM 537 C CA . PHE A 1 74 ? -7.145 12.314 -5.854 1.00 95.12 74 PHE A CA 1
ATOM 538 C C . PHE A 1 74 ? -6.587 11.473 -7.010 1.00 95.12 74 PHE A C 1
ATOM 540 O O . PHE A 1 74 ? -6.779 10.259 -7.075 1.00 95.12 74 PHE A O 1
ATOM 547 N N . THR A 1 75 ? -5.831 12.122 -7.899 1.00 94.25 75 THR A N 1
ATOM 548 C CA . THR A 1 75 ? -5.058 11.483 -8.982 1.00 94.25 75 THR A CA 1
ATOM 549 C C . THR A 1 75 ? -4.035 10.512 -8.417 1.00 94.25 75 THR A C 1
ATOM 551 O O . THR A 1 75 ? -3.887 9.396 -8.908 1.00 94.25 75 THR A O 1
ATOM 554 N N . ASN A 1 76 ? -3.335 10.942 -7.374 1.00 95.94 76 ASN A N 1
ATOM 555 C CA . ASN A 1 76 ? -2.533 10.103 -6.505 1.00 95.94 76 ASN A CA 1
ATOM 556 C C . ASN A 1 76 ? -2.935 10.476 -5.081 1.00 95.94 76 ASN A C 1
ATOM 558 O O . ASN A 1 76 ? -2.876 11.660 -4.739 1.00 95.94 76 ASN A O 1
ATOM 562 N N . GLN A 1 77 ? -3.350 9.506 -4.267 1.00 97.50 77 GLN A N 1
ATOM 563 C CA . GLN A 1 77 ? -3.711 9.795 -2.876 1.00 97.50 77 GLN A CA 1
ATOM 564 C C . GLN A 1 77 ? -2.490 10.369 -2.147 1.00 97.50 77 GLN A C 1
ATOM 566 O O . GLN A 1 77 ? -2.574 11.412 -1.498 1.00 97.50 77 GLN A O 1
ATOM 571 N N . ILE A 1 78 ? -1.326 9.745 -2.360 1.00 97.88 78 ILE A N 1
ATOM 572 C CA . ILE A 1 78 ? -0.029 10.224 -1.880 1.00 97.88 78 ILE A CA 1
ATOM 573 C C . ILE A 1 78 ? 0.994 10.195 -3.025 1.00 97.88 78 ILE A C 1
ATOM 575 O O . ILE A 1 78 ? 1.106 9.211 -3.760 1.00 97.88 78 ILE A O 1
ATOM 579 N N . ALA A 1 79 ? 1.773 11.267 -3.167 1.00 96.50 79 ALA A N 1
ATOM 580 C CA . ALA A 1 79 ? 2.865 11.385 -4.125 1.00 96.50 79 ALA A CA 1
ATOM 581 C C . ALA A 1 79 ? 4.180 11.769 -3.430 1.00 96.50 79 ALA A C 1
ATOM 583 O O . ALA A 1 79 ? 4.357 12.888 -2.948 1.00 96.50 79 ALA A O 1
ATOM 584 N N . PHE A 1 80 ? 5.146 10.853 -3.435 1.00 95.56 80 PHE A N 1
ATOM 585 C CA . PHE A 1 80 ? 6.508 11.117 -2.984 1.00 95.56 80 PHE A CA 1
ATOM 586 C C . PHE A 1 80 ? 7.427 11.313 -4.184 1.00 95.56 80 PHE A C 1
ATOM 588 O O . PHE A 1 80 ? 7.772 10.367 -4.890 1.00 95.56 80 PHE A O 1
ATOM 595 N N . ASN A 1 81 ? 7.823 12.563 -4.405 1.00 92.12 81 ASN A N 1
ATOM 596 C CA . ASN A 1 81 ? 8.687 12.977 -5.510 1.00 92.12 81 ASN A CA 1
ATOM 597 C C . ASN A 1 81 ? 10.118 13.318 -5.048 1.00 92.12 81 ASN A C 1
ATOM 599 O O . ASN A 1 81 ? 10.962 13.641 -5.878 1.00 92.12 81 ASN A O 1
ATOM 603 N N . SER A 1 82 ? 10.399 13.245 -3.741 1.00 88.06 82 SER A N 1
ATOM 604 C CA . SER A 1 82 ? 11.720 13.477 -3.144 1.00 88.06 82 SER A CA 1
ATOM 605 C C . SER A 1 82 ? 12.340 12.187 -2.599 1.00 88.06 82 SER A C 1
ATOM 607 O O . SER A 1 82 ? 11.652 11.189 -2.374 1.00 88.06 82 SER A O 1
ATOM 609 N N . SER A 1 83 ? 13.651 12.210 -2.349 1.00 87.25 83 SER A N 1
ATOM 610 C CA . SER A 1 83 ? 14.423 11.067 -1.842 1.00 87.25 83 SER A CA 1
ATOM 611 C C . SER A 1 83 ? 14.388 10.891 -0.317 1.00 87.25 83 SER A C 1
ATOM 613 O O . SER A 1 83 ? 15.236 10.195 0.232 1.00 87.25 83 SER A O 1
ATOM 615 N N . ALA A 1 84 ? 13.458 11.541 0.390 1.00 91.44 84 ALA A N 1
ATOM 616 C CA . ALA A 1 84 ? 13.287 11.325 1.826 1.00 91.44 84 ALA A CA 1
ATOM 617 C C . ALA A 1 84 ? 12.693 9.932 2.104 1.00 91.44 84 ALA A C 1
ATOM 619 O O . ALA A 1 84 ? 11.866 9.441 1.333 1.00 91.44 84 ALA A O 1
ATOM 620 N N . SER A 1 85 ? 13.082 9.312 3.222 1.00 91.50 85 SER A N 1
ATOM 621 C CA . SER A 1 85 ? 12.644 7.969 3.646 1.00 91.50 85 SER A CA 1
ATOM 622 C C . SER A 1 85 ? 11.216 7.956 4.212 1.00 91.50 85 SER A C 1
ATOM 624 O O . SER A 1 85 ? 10.994 7.581 5.362 1.00 91.50 85 SER A O 1
ATOM 626 N N . ASN A 1 86 ? 10.251 8.446 3.432 1.00 95.75 86 ASN A N 1
ATOM 627 C CA . ASN A 1 86 ? 8.883 8.700 3.884 1.00 95.75 86 ASN A CA 1
ATOM 628 C C . ASN A 1 86 ? 8.139 7.424 4.304 1.00 95.75 86 ASN A C 1
ATOM 630 O O . ASN A 1 86 ? 8.373 6.337 3.769 1.00 95.75 86 ASN A O 1
ATOM 634 N N . ARG A 1 87 ? 7.200 7.584 5.239 1.00 97.50 87 ARG A N 1
ATOM 635 C CA . ARG A 1 87 ? 6.417 6.506 5.845 1.00 97.50 87 ARG A CA 1
ATOM 636 C C . ARG A 1 87 ? 4.925 6.737 5.660 1.00 97.50 87 ARG A C 1
ATOM 638 O O . ARG A 1 87 ? 4.441 7.849 5.869 1.00 97.50 87 ARG A O 1
ATOM 645 N N . VAL A 1 88 ? 4.209 5.679 5.297 1.00 98.81 88 VAL A N 1
ATOM 646 C CA . VAL A 1 88 ? 2.743 5.656 5.225 1.00 98.81 88 VAL A CA 1
ATOM 647 C C . VAL A 1 88 ? 2.258 4.448 6.001 1.00 98.81 88 VAL A C 1
ATOM 649 O O . VAL A 1 88 ? 2.569 3.312 5.643 1.00 98.81 88 VAL A O 1
ATOM 652 N N . GLU A 1 89 ? 1.536 4.692 7.084 1.00 98.75 89 GLU A N 1
ATOM 653 C CA . GLU A 1 89 ? 1.227 3.694 8.105 1.00 98.75 89 GLU A CA 1
ATOM 654 C C . GLU A 1 89 ? -0.244 3.843 8.531 1.00 98.75 89 GLU A C 1
ATOM 656 O O . GLU A 1 89 ? -0.718 4.941 8.789 1.00 98.75 89 GLU A O 1
ATOM 661 N N . GLY A 1 90 ? -1.017 2.761 8.592 1.00 98.62 90 GLY A N 1
ATOM 662 C CA . GLY A 1 90 ? -2.383 2.798 9.129 1.00 98.62 90 GLY A CA 1
ATOM 663 C C . GLY A 1 90 ? -3.372 3.673 8.345 1.00 98.62 90 GLY A C 1
ATOM 664 O O . GLY A 1 90 ? -4.348 4.138 8.923 1.00 98.62 90 GLY A O 1
ATOM 665 N N . CYS A 1 91 ? -3.108 3.960 7.070 1.00 98.88 91 CYS A N 1
ATOM 666 C CA . CYS A 1 91 ? -3.951 4.800 6.218 1.00 98.88 91 CYS A CA 1
ATOM 667 C C . CYS A 1 91 ? -4.900 3.965 5.350 1.00 98.88 91 CYS A C 1
ATOM 669 O O . CYS A 1 91 ? -4.559 2.858 4.926 1.00 98.88 91 CYS A O 1
ATOM 671 N N . PHE A 1 92 ? -6.063 4.526 5.022 1.00 98.81 92 PHE A N 1
ATOM 672 C CA . PHE A 1 92 ? -7.010 3.972 4.053 1.00 98.81 92 PHE A CA 1
ATOM 673 C C . PHE A 1 92 ? -6.956 4.805 2.768 1.00 98.81 92 PHE A C 1
ATOM 675 O O . PHE A 1 92 ? -7.311 5.979 2.755 1.00 98.81 92 PHE A O 1
ATOM 682 N N . LEU A 1 93 ? -6.464 4.223 1.678 1.00 98.62 93 LEU A N 1
ATOM 683 C CA . LEU A 1 93 ? -6.250 4.900 0.402 1.00 98.62 93 LEU A CA 1
ATOM 684 C C . LEU A 1 93 ? -7.204 4.332 -0.652 1.00 98.62 93 LEU A C 1
ATOM 686 O O . LEU A 1 93 ? -7.096 3.161 -1.021 1.00 98.62 93 LEU A O 1
ATOM 690 N N . GLY A 1 94 ? -8.099 5.182 -1.162 1.00 97.25 94 GLY A N 1
ATOM 691 C CA . GLY A 1 94 ? -9.052 4.857 -2.234 1.00 97.25 94 GLY A CA 1
ATOM 692 C C . GLY A 1 94 ? -10.396 4.266 -1.790 1.00 97.25 94 GLY A C 1
ATOM 693 O O . GLY A 1 94 ? -11.314 4.153 -2.608 1.00 97.25 94 GLY A O 1
ATOM 694 N N . THR A 1 95 ? -10.552 3.955 -0.506 1.00 97.38 95 THR A N 1
ATOM 695 C CA . THR A 1 95 ? -11.832 3.595 0.119 1.00 97.38 95 THR A CA 1
ATOM 696 C C . THR A 1 95 ? -12.467 4.794 0.817 1.00 97.38 95 THR A C 1
ATOM 698 O O . THR A 1 95 ? -11.834 5.840 0.950 1.00 97.38 95 THR A O 1
ATOM 701 N N . ASP A 1 96 ? -13.701 4.635 1.283 1.00 95.62 96 ASP A N 1
ATOM 702 C CA . ASP A 1 96 ? -14.306 5.527 2.275 1.00 95.62 96 ASP A CA 1
ATOM 703 C C . ASP A 1 96 ? -13.580 5.452 3.635 1.00 95.62 96 ASP A C 1
ATOM 705 O O . ASP A 1 96 ? -12.728 4.579 3.856 1.00 95.62 96 ASP A O 1
ATOM 709 N N . ILE A 1 97 ? -13.939 6.339 4.573 1.00 97.56 97 ILE A N 1
ATOM 710 C CA . ILE A 1 97 ? -13.368 6.361 5.932 1.00 97.56 97 ILE A CA 1
ATOM 711 C C . ILE A 1 97 ? -13.525 5.043 6.710 1.00 97.56 97 ILE A C 1
ATOM 713 O O . ILE A 1 97 ? -12.730 4.763 7.607 1.00 97.56 97 ILE A O 1
ATOM 717 N N . SER A 1 98 ? -14.525 4.218 6.374 1.00 97.88 98 SER A N 1
ATOM 718 C CA . SER A 1 98 ? -14.713 2.900 6.994 1.00 97.88 98 SER A CA 1
ATOM 719 C C . SER A 1 98 ? -13.800 1.819 6.407 1.00 97.88 98 SER A C 1
ATOM 721 O O . SER A 1 98 ? -13.600 0.778 7.029 1.00 97.88 98 SER A O 1
ATOM 723 N N . GLY A 1 99 ? -13.260 2.042 5.207 1.00 97.94 99 GLY A N 1
ATOM 724 C CA . GLY A 1 99 ? -12.498 1.044 4.468 1.00 97.94 99 GLY A CA 1
ATOM 725 C C . GLY A 1 99 ? -13.350 -0.061 3.841 1.00 97.94 99 GLY A C 1
ATOM 726 O O . GLY A 1 99 ? -12.794 -1.062 3.393 1.00 97.94 99 GLY A O 1
ATOM 727 N N . SER A 1 100 ? -14.677 0.084 3.812 1.00 96.88 100 SER A N 1
ATOM 728 C CA . SER A 1 100 ? -15.604 -0.980 3.392 1.00 96.88 100 SER A CA 1
ATOM 729 C C . SER A 1 100 ? -16.044 -0.858 1.936 1.00 96.88 100 SER A C 1
ATOM 731 O O . SER A 1 100 ? -16.505 -1.837 1.351 1.00 96.88 100 SER A O 1
ATOM 733 N N . VAL A 1 101 ? -15.917 0.327 1.332 1.00 95.44 101 VAL A N 1
ATOM 734 C CA . VAL A 1 101 ? -16.363 0.582 -0.045 1.00 95.44 101 VAL A CA 1
ATOM 735 C C . VAL A 1 101 ? -15.317 1.402 -0.795 1.00 95.44 101 VAL A C 1
ATOM 737 O O . VAL A 1 101 ? -14.660 2.265 -0.219 1.00 95.44 101 VAL A O 1
ATOM 740 N N . ALA A 1 102 ? -15.156 1.155 -2.099 1.00 95.00 102 ALA A N 1
ATOM 741 C CA . ALA A 1 102 ? -14.374 2.044 -2.958 1.00 95.00 102 ALA A CA 1
ATOM 742 C C . ALA A 1 102 ? -15.010 3.440 -2.973 1.00 95.00 102 ALA A C 1
ATOM 744 O O . ALA A 1 102 ? -16.165 3.586 -3.370 1.00 95.00 102 ALA A O 1
ATOM 745 N N . ALA A 1 103 ? -14.245 4.471 -2.620 1.00 90.38 103 ALA A N 1
ATOM 746 C CA . ALA A 1 103 ? -14.728 5.844 -2.711 1.00 90.38 103 ALA A CA 1
ATOM 747 C C . ALA A 1 103 ? -14.811 6.304 -4.179 1.00 90.38 103 ALA A C 1
ATOM 749 O O . ALA A 1 103 ? -15.720 7.038 -4.552 1.00 90.38 103 ALA A O 1
ATOM 750 N N . ASN A 1 104 ? -13.912 5.820 -5.044 1.00 82.38 104 ASN A N 1
ATOM 751 C CA . ASN A 1 104 ? -13.831 6.246 -6.441 1.00 82.38 104 ASN A CA 1
ATOM 752 C C . ASN A 1 104 ? -14.602 5.313 -7.396 1.00 82.38 104 ASN A C 1
ATOM 754 O O . ASN A 1 104 ? -14.084 4.293 -7.860 1.00 82.38 104 ASN A O 1
ATOM 758 N N . THR A 1 105 ? -15.827 5.691 -7.772 1.00 71.00 105 THR A N 1
ATOM 759 C CA . THR A 1 105 ? -16.663 4.913 -8.714 1.00 71.00 105 THR A CA 1
ATOM 760 C C . THR A 1 105 ? -16.502 5.330 -10.184 1.00 71.00 105 THR A C 1
ATOM 762 O O . THR A 1 105 ? -16.799 4.541 -11.080 1.00 71.00 105 THR A O 1
ATOM 765 N N . GLY A 1 106 ? -15.952 6.518 -10.465 1.00 70.75 106 GLY A N 1
ATOM 766 C CA . GLY A 1 106 ? -15.746 7.038 -11.828 1.00 70.75 106 GLY A CA 1
ATOM 767 C C . GLY A 1 106 ? -14.682 6.292 -12.649 1.00 70.75 106 GLY A C 1
ATOM 768 O O . GLY A 1 106 ? -13.963 5.447 -12.131 1.00 70.75 106 GLY A O 1
ATOM 769 N N . ASN A 1 107 ? -14.542 6.597 -13.945 1.00 72.44 107 ASN A N 1
ATOM 770 C CA . ASN A 1 107 ? -13.655 5.857 -14.869 1.00 72.44 107 ASN A CA 1
ATOM 771 C C . ASN A 1 107 ? -12.153 5.950 -14.546 1.00 72.44 107 ASN A C 1
ATOM 773 O O . ASN A 1 107 ? -11.396 5.070 -14.949 1.00 72.44 107 ASN A O 1
ATOM 777 N N . ASN A 1 108 ? -11.724 6.975 -13.808 1.00 79.44 108 ASN A N 1
ATOM 778 C CA . ASN A 1 108 ? -10.331 7.166 -13.419 1.00 79.44 108 ASN A CA 1
ATOM 779 C C . ASN A 1 108 ? -10.220 7.308 -11.892 1.00 79.44 108 ASN A C 1
ATOM 781 O O . ASN A 1 108 ? -10.283 8.425 -11.384 1.00 79.44 108 ASN A O 1
ATOM 785 N N . PRO A 1 109 ? -10.074 6.199 -11.149 1.00 82.69 109 PRO A N 1
ATOM 786 C CA . PRO A 1 109 ? -10.042 6.229 -9.689 1.00 82.69 109 PRO A CA 1
ATOM 787 C C . PRO A 1 109 ? -8.704 6.712 -9.099 1.00 82.69 109 PRO A C 1
ATOM 789 O O . PRO A 1 109 ? -8.515 6.627 -7.889 1.00 82.69 109 PRO A O 1
ATOM 792 N N . GLY A 1 110 ? -7.764 7.189 -9.922 1.00 92.12 110 GLY A N 1
ATOM 793 C CA . GLY A 1 110 ? -6.436 7.599 -9.464 1.00 92.12 110 GLY A CA 1
ATOM 794 C C . GLY A 1 110 ? -5.595 6.436 -8.932 1.00 92.12 110 GLY A C 1
ATOM 795 O O . GLY A 1 110 ? -5.928 5.269 -9.121 1.00 92.12 110 GLY A O 1
ATOM 796 N N . ASN A 1 111 ? -4.480 6.743 -8.278 1.00 96.50 111 ASN A N 1
ATOM 797 C CA . ASN A 1 111 ? -3.525 5.772 -7.739 1.00 96.50 111 ASN A CA 1
ATOM 798 C C . ASN A 1 111 ? -3.378 5.947 -6.226 1.00 96.50 111 ASN A C 1
ATOM 800 O O . ASN A 1 111 ? -3.603 7.042 -5.715 1.00 96.50 111 ASN A O 1
ATOM 804 N N . GLY A 1 112 ? -2.979 4.897 -5.508 1.00 98.00 112 GLY A N 1
ATOM 805 C CA . GLY A 1 112 ? -2.758 4.966 -4.060 1.00 98.00 112 GLY A CA 1
ATOM 806 C C . GLY A 1 112 ? -1.504 5.761 -3.737 1.00 98.00 112 GLY A C 1
ATOM 807 O O . GLY A 1 112 ? -1.585 6.925 -3.348 1.00 98.00 112 GLY A O 1
ATOM 808 N N . LEU A 1 113 ? -0.342 5.147 -3.963 1.00 98.12 113 LEU A N 1
ATOM 809 C CA . LEU A 1 113 ? 0.948 5.812 -3.809 1.00 98.12 113 LEU A CA 1
ATOM 810 C C . LEU A 1 113 ? 1.712 5.903 -5.127 1.00 98.12 113 LEU A C 1
ATOM 812 O O . LEU A 1 113 ? 1.929 4.905 -5.818 1.00 98.12 113 LEU A O 1
ATOM 816 N N . ARG A 1 114 ? 2.189 7.112 -5.420 1.00 96.62 114 ARG A N 1
ATOM 817 C CA . ARG A 1 114 ? 3.166 7.398 -6.469 1.00 96.62 114 ARG A CA 1
ATOM 818 C C . ARG A 1 114 ? 4.539 7.618 -5.842 1.00 96.62 114 ARG A C 1
ATOM 820 O O . ARG A 1 114 ? 4.725 8.587 -5.111 1.00 96.62 114 ARG A O 1
ATOM 827 N N . LEU A 1 115 ? 5.492 6.744 -6.152 1.00 95.44 115 LEU A N 1
ATOM 828 C CA . LEU A 1 115 ? 6.835 6.749 -5.563 1.00 95.44 115 LEU A CA 1
ATOM 829 C C . LEU A 1 115 ? 7.870 7.094 -6.642 1.00 95.44 115 LEU A C 1
ATOM 831 O O . LEU A 1 115 ? 8.339 6.213 -7.357 1.00 95.44 115 LEU A O 1
ATOM 835 N N . LEU A 1 116 ? 8.179 8.376 -6.834 1.00 90.06 116 LEU A N 1
ATOM 836 C CA . LEU A 1 116 ? 9.113 8.837 -7.875 1.00 90.06 116 LEU A CA 1
ATOM 837 C C . LEU A 1 116 ? 10.474 9.279 -7.336 1.00 90.06 116 LEU A C 1
ATOM 839 O O . LEU A 1 116 ? 11.419 9.378 -8.115 1.00 90.06 116 LEU A O 1
ATOM 843 N N . GLY A 1 117 ? 10.599 9.543 -6.039 1.00 81.25 117 GLY A N 1
ATOM 844 C CA . GLY A 1 117 ? 11.910 9.760 -5.441 1.00 81.25 117 GLY A CA 1
ATOM 845 C C . GLY A 1 117 ? 12.663 8.450 -5.190 1.00 81.25 117 GLY A C 1
ATOM 846 O O . GLY A 1 117 ? 12.083 7.368 -5.154 1.00 81.25 117 GLY A O 1
ATOM 847 N N . ALA A 1 118 ? 13.975 8.558 -4.988 1.00 81.50 118 ALA A N 1
ATOM 848 C CA . ALA A 1 118 ? 14.848 7.434 -4.638 1.00 81.50 118 ALA A CA 1
ATOM 849 C C . ALA A 1 118 ? 14.943 7.224 -3.111 1.00 81.50 118 ALA A C 1
ATOM 851 O O . ALA A 1 118 ? 16.017 6.932 -2.595 1.00 81.50 118 ALA A O 1
ATOM 852 N N . GLY A 1 119 ? 13.858 7.493 -2.381 1.00 84.31 119 GLY A N 1
ATOM 853 C CA . GLY A 1 119 ? 13.830 7.369 -0.924 1.00 84.31 119 GLY A CA 1
ATOM 854 C C . GLY A 1 119 ? 13.581 5.933 -0.469 1.00 84.31 119 GLY A C 1
ATOM 855 O O . GLY A 1 119 ? 12.870 5.178 -1.133 1.00 84.31 119 GLY A O 1
ATOM 856 N N . ASP A 1 120 ? 14.109 5.583 0.703 1.00 91.06 120 ASP A N 1
ATOM 857 C CA . ASP A 1 120 ? 13.800 4.318 1.376 1.00 91.06 120 ASP A CA 1
ATOM 858 C C . ASP A 1 120 ? 12.396 4.400 1.995 1.00 91.06 120 ASP A C 1
ATOM 860 O O . ASP A 1 120 ? 12.230 4.766 3.163 1.00 91.06 120 ASP A O 1
ATOM 864 N N . TYR A 1 121 ? 11.363 4.133 1.198 1.00 96.25 121 TYR A N 1
ATOM 865 C CA . TYR A 1 121 ? 9.982 4.239 1.663 1.00 96.25 121 TYR A CA 1
ATOM 866 C C . TYR A 1 121 ? 9.589 3.072 2.569 1.00 96.25 121 TYR A C 1
ATOM 868 O O . TYR A 1 121 ? 9.946 1.922 2.311 1.00 96.25 121 TYR A O 1
ATOM 876 N N . VAL A 1 122 ? 8.782 3.353 3.591 1.00 97.88 122 VAL A N 1
ATOM 877 C CA . VAL A 1 122 ? 8.120 2.324 4.403 1.00 97.88 122 VAL A CA 1
ATOM 878 C C . VAL A 1 122 ? 6.615 2.475 4.236 1.00 97.88 122 VAL A C 1
ATOM 880 O O . VAL A 1 122 ? 6.022 3.459 4.674 1.00 97.88 122 VAL A O 1
ATOM 883 N N . ILE A 1 123 ? 6.001 1.507 3.564 1.00 98.75 123 ILE A N 1
ATOM 884 C CA . ILE A 1 123 ? 4.557 1.431 3.376 1.00 98.75 123 ILE A CA 1
ATOM 885 C C . ILE A 1 123 ? 4.052 0.280 4.236 1.00 98.75 123 ILE A C 1
ATOM 887 O O . ILE A 1 123 ? 4.224 -0.898 3.913 1.00 98.75 123 ILE A O 1
ATOM 891 N N . GLY A 1 124 ? 3.441 0.643 5.350 1.00 98.62 124 GLY A N 1
ATOM 892 C CA . GLY A 1 124 ? 2.986 -0.270 6.378 1.00 98.62 124 GLY A CA 1
ATOM 893 C C . GLY A 1 124 ? 4.078 -0.613 7.382 1.00 98.62 124 GLY A C 1
ATOM 894 O O . GLY A 1 124 ? 4.899 0.229 7.733 1.00 98.62 124 GLY A O 1
ATOM 895 N N . GLY A 1 125 ? 4.069 -1.840 7.889 1.00 98.00 125 GLY A N 1
ATOM 896 C CA . GLY A 1 125 ? 5.021 -2.301 8.892 1.00 98.00 125 GLY A CA 1
ATOM 897 C C . GLY A 1 125 ? 4.556 -3.566 9.602 1.00 98.00 125 GLY A C 1
ATOM 898 O O . GLY A 1 125 ? 3.448 -4.050 9.390 1.00 98.00 125 GLY A O 1
ATOM 899 N N . THR A 1 126 ? 5.417 -4.103 10.466 1.00 97.69 126 THR A N 1
ATOM 900 C CA . THR A 1 126 ? 5.114 -5.292 11.280 1.00 97.69 126 THR A CA 1
ATOM 901 C C . THR A 1 126 ? 4.266 -4.987 12.514 1.00 97.69 126 THR A C 1
ATOM 903 O O . THR A 1 126 ? 3.678 -5.899 13.090 1.00 97.69 126 THR A O 1
ATOM 906 N N . ASN A 1 127 ? 4.173 -3.722 12.932 1.00 97.94 127 ASN A N 1
ATOM 907 C CA . ASN A 1 127 ? 3.199 -3.313 13.939 1.00 97.94 127 ASN A CA 1
ATOM 908 C C . ASN A 1 127 ? 1.799 -3.288 13.291 1.00 97.94 127 ASN A C 1
ATOM 910 O O . ASN A 1 127 ? 1.643 -2.596 12.282 1.00 97.94 127 ASN A O 1
ATOM 914 N N . PRO A 1 128 ? 0.781 -3.974 13.851 1.00 98.31 128 PRO A N 1
ATOM 915 C CA . PRO A 1 128 ? -0.593 -3.923 13.352 1.00 98.31 128 PRO A CA 1
ATOM 916 C C . PRO A 1 128 ? -1.119 -2.511 13.064 1.00 98.31 128 PRO A C 1
ATOM 918 O O . PRO A 1 128 ? -1.789 -2.325 12.046 1.00 98.31 128 PRO A O 1
ATOM 921 N N . ALA A 1 129 ? -0.757 -1.512 13.878 1.00 98.44 129 ALA A N 1
ATOM 922 C CA . ALA A 1 129 ? -1.179 -0.119 13.704 1.00 98.44 129 ALA A CA 1
ATOM 923 C C . ALA A 1 129 ? -0.719 0.498 12.370 1.00 98.44 129 ALA A C 1
ATOM 925 O O . ALA A 1 129 ? -1.311 1.460 11.887 1.00 98.44 129 ALA A O 1
ATOM 926 N N . ALA A 1 130 ? 0.323 -0.066 11.749 1.00 98.69 130 ALA A N 1
ATOM 927 C CA . ALA A 1 130 ? 0.853 0.399 10.478 1.00 98.69 130 ALA A CA 1
ATOM 928 C C . ALA A 1 130 ? 0.107 -0.165 9.256 1.00 98.69 130 ALA A C 1
ATOM 930 O O . ALA A 1 130 ? 0.346 0.304 8.147 1.00 98.69 130 ALA A O 1
ATOM 931 N N . ARG A 1 131 ? -0.810 -1.129 9.405 1.00 98.75 131 ARG A N 1
ATOM 932 C CA . ARG A 1 131 ? -1.527 -1.747 8.276 1.00 98.75 131 ARG A CA 1
ATOM 933 C C . ARG A 1 131 ? -2.303 -0.714 7.459 1.00 98.75 131 ARG A C 1
ATOM 935 O O . ARG A 1 131 ? -3.322 -0.201 7.913 1.00 98.75 131 ARG A O 1
ATOM 942 N N . ASN A 1 132 ? -1.873 -0.476 6.223 1.00 98.94 132 ASN A N 1
ATOM 943 C CA . ASN A 1 132 ? -2.662 0.314 5.283 1.00 98.94 132 ASN A CA 1
ATOM 944 C C . ASN A 1 132 ? -3.710 -0.550 4.572 1.00 98.94 132 ASN A C 1
ATOM 946 O O . ASN A 1 132 ? -3.495 -1.745 4.350 1.00 98.94 132 ASN A O 1
ATOM 950 N N . VAL A 1 133 ? -4.801 0.087 4.149 1.00 98.88 133 VAL A N 1
ATOM 951 C CA . VAL A 1 133 ? -5.779 -0.445 3.190 1.00 98.88 133 VAL A CA 1
ATOM 952 C C . VAL A 1 133 ? -5.618 0.346 1.896 1.00 98.88 133 VAL A C 1
ATOM 954 O O . VAL A 1 133 ? -5.750 1.563 1.909 1.00 98.88 133 VAL A O 1
ATOM 957 N N . ILE A 1 134 ? -5.275 -0.312 0.789 1.00 98.81 134 ILE A N 1
ATOM 958 C CA . ILE A 1 134 ? -4.948 0.338 -0.491 1.00 98.81 134 ILE A CA 1
ATOM 959 C C . ILE A 1 134 ? -5.769 -0.321 -1.603 1.00 98.81 134 ILE A C 1
ATOM 961 O O . ILE A 1 134 ? -5.363 -1.333 -2.191 1.00 98.81 134 ILE A O 1
ATOM 965 N N . SER A 1 135 ? -6.942 0.244 -1.873 1.00 98.00 135 SER A N 1
ATOM 966 C CA . SER A 1 135 ? -8.018 -0.457 -2.577 1.00 98.00 135 SER A CA 1
ATOM 967 C C . SER A 1 135 ? -8.912 0.488 -3.377 1.00 98.00 135 SER A C 1
ATOM 969 O O . SER A 1 135 ? -8.979 1.679 -3.098 1.00 98.00 135 SER A O 1
ATOM 971 N N . GLY A 1 136 ? -9.619 -0.037 -4.381 1.00 96.25 136 GLY A N 1
ATOM 972 C CA . GLY A 1 136 ? -10.538 0.748 -5.214 1.00 96.25 136 GLY A CA 1
ATOM 973 C C . GLY A 1 136 ? -9.856 1.755 -6.148 1.00 96.25 136 GLY A C 1
ATOM 974 O O . GLY A 1 136 ? -10.514 2.657 -6.662 1.00 96.25 136 GLY A O 1
ATOM 975 N N . LEU A 1 137 ? -8.549 1.615 -6.379 1.00 96.38 137 LEU A N 1
ATOM 976 C CA . LEU A 1 137 ? -7.726 2.529 -7.176 1.00 96.38 137 LEU A CA 1
ATOM 977 C C . LEU A 1 137 ? -7.411 1.924 -8.548 1.00 96.38 137 LEU A C 1
ATOM 979 O O . LEU A 1 137 ? -7.803 0.804 -8.861 1.00 96.38 137 LEU A O 1
ATOM 983 N N . ASN A 1 138 ? -6.687 2.649 -9.395 1.00 94.88 138 ASN A N 1
ATOM 984 C CA . ASN A 1 138 ? -6.141 2.110 -10.634 1.00 94.88 138 ASN A CA 1
ATOM 985 C C . ASN A 1 138 ? -4.923 1.237 -10.312 1.00 94.88 138 ASN A C 1
ATOM 987 O O . ASN A 1 138 ? -4.974 0.017 -10.460 1.00 94.88 138 ASN A O 1
ATOM 991 N N . TYR A 1 139 ? -3.866 1.852 -9.778 1.00 96.06 139 TYR A N 1
ATOM 992 C CA . TYR A 1 139 ? -2.752 1.152 -9.142 1.00 96.06 139 TYR A CA 1
ATOM 993 C C . TYR A 1 139 ? -2.792 1.378 -7.633 1.00 96.06 139 TYR A C 1
ATOM 995 O O . TYR A 1 139 ? -3.001 2.509 -7.189 1.00 96.06 139 TYR A O 1
ATOM 1003 N N . GLY A 1 140 ? -2.530 0.336 -6.843 1.00 97.88 140 GLY A N 1
ATOM 1004 C CA . GLY A 1 140 ? -2.341 0.513 -5.401 1.00 97.88 140 GLY A CA 1
ATOM 1005 C C . GLY A 1 140 ? -1.070 1.319 -5.120 1.00 97.88 140 GLY A C 1
ATOM 1006 O O . GLY A 1 140 ? -1.099 2.368 -4.481 1.00 97.88 140 GLY A O 1
ATOM 1007 N N . MET A 1 141 ? 0.048 0.876 -5.686 1.00 98.19 141 MET A N 1
ATOM 1008 C CA . MET A 1 141 ? 1.342 1.552 -5.649 1.00 98.19 141 MET A CA 1
ATOM 1009 C C . MET A 1 141 ? 1.990 1.494 -7.023 1.00 98.19 141 MET A C 1
ATOM 1011 O O . MET A 1 141 ? 1.978 0.444 -7.672 1.00 98.19 141 MET A O 1
ATOM 1015 N N . PHE A 1 142 ? 2.608 2.591 -7.454 1.00 95.38 142 PHE A N 1
ATOM 1016 C CA . PHE A 1 142 ? 3.389 2.573 -8.682 1.00 95.38 142 PHE A CA 1
ATOM 1017 C C . PHE A 1 142 ? 4.628 3.466 -8.647 1.00 95.38 142 PHE A C 1
ATOM 1019 O O . PHE A 1 142 ? 4.689 4.488 -7.958 1.00 95.38 142 PHE A O 1
ATOM 1026 N N . SER A 1 143 ? 5.615 3.063 -9.440 1.00 92.88 143 SER A N 1
ATOM 1027 C CA . SER A 1 143 ? 6.846 3.804 -9.680 1.00 92.88 143 SER A CA 1
ATOM 1028 C C . SER A 1 143 ? 7.380 3.486 -11.068 1.00 92.88 143 SER A C 1
ATOM 1030 O O . SER A 1 143 ? 7.515 2.322 -11.437 1.00 92.88 143 SER A O 1
ATOM 1032 N N . PHE A 1 144 ? 7.741 4.525 -11.815 1.00 86.25 144 PHE A N 1
ATOM 1033 C CA . PHE A 1 144 ? 8.496 4.396 -13.066 1.00 86.25 144 PHE A CA 1
ATOM 1034 C C . PHE A 1 144 ? 9.969 4.792 -12.898 1.00 86.25 144 PHE A C 1
ATOM 1036 O O . PHE A 1 144 ? 10.702 4.867 -13.880 1.00 86.25 144 PHE A O 1
ATOM 1043 N N . GLN A 1 145 ? 10.395 5.060 -11.663 1.00 86.56 145 GLN A N 1
ATOM 1044 C CA . GLN A 1 145 ? 11.778 5.364 -11.308 1.00 86.56 145 GLN A CA 1
ATOM 1045 C C . GLN A 1 145 ? 12.422 4.144 -10.644 1.00 86.56 145 GLN A C 1
ATOM 1047 O O . GLN A 1 145 ? 11.776 3.117 -10.429 1.00 86.56 145 GLN A O 1
ATOM 1052 N N . THR A 1 146 ? 13.719 4.236 -10.353 1.00 87.69 146 THR A N 1
ATOM 1053 C CA . THR A 1 146 ? 14.371 3.228 -9.512 1.00 87.69 146 THR A CA 1
ATOM 1054 C C . THR A 1 146 ? 13.932 3.424 -8.070 1.00 87.69 146 THR A C 1
ATOM 1056 O O . THR A 1 146 ? 14.252 4.446 -7.470 1.00 87.69 146 THR A O 1
ATOM 1059 N N . LEU A 1 147 ? 13.275 2.411 -7.514 1.00 90.56 147 LEU A N 1
ATOM 1060 C CA . LEU A 1 147 ? 13.128 2.258 -6.073 1.00 90.56 147 LEU A CA 1
ATOM 1061 C C . LEU A 1 147 ? 14.327 1.498 -5.518 1.00 90.56 147 LEU A C 1
ATOM 1063 O O . LEU A 1 147 ? 14.716 0.471 -6.078 1.00 90.56 147 LEU A O 1
ATOM 1067 N N . ASP A 1 148 ? 14.884 1.999 -4.422 1.00 90.88 148 ASP A N 1
ATOM 1068 C CA . ASP A 1 148 ? 15.890 1.314 -3.615 1.00 90.88 148 ASP A CA 1
ATOM 1069 C C . ASP A 1 148 ? 15.401 1.247 -2.163 1.00 90.88 148 ASP A C 1
ATOM 1071 O O . ASP A 1 148 ? 14.650 2.120 -1.731 1.00 90.88 148 ASP A O 1
ATOM 1075 N N . GLY A 1 149 ? 15.723 0.168 -1.451 1.00 92.44 149 GLY A N 1
ATOM 1076 C CA . GLY A 1 149 ? 15.478 0.030 -0.006 1.00 92.44 149 GLY A CA 1
ATOM 1077 C C . GLY A 1 149 ? 14.019 0.093 0.476 1.00 92.44 149 GLY A C 1
ATOM 1078 O O . GLY A 1 149 ? 13.773 0.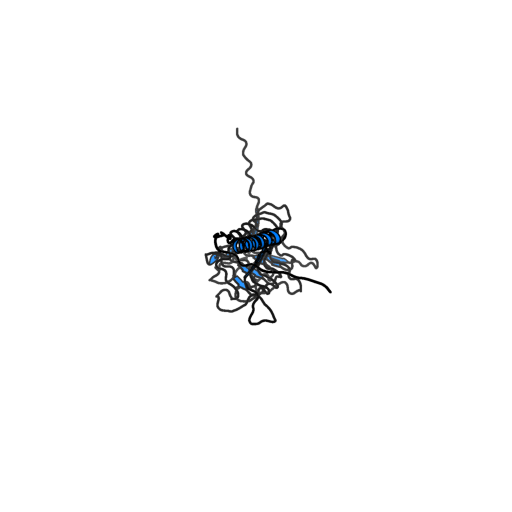064 1.682 1.00 92.44 149 GLY A O 1
ATOM 1079 N N . THR A 1 150 ? 13.034 0.159 -0.426 1.00 96.06 150 THR A N 1
ATOM 1080 C CA . THR A 1 150 ? 11.612 0.293 -0.068 1.00 96.06 150 THR A CA 1
ATOM 1081 C C . THR A 1 150 ? 11.074 -0.972 0.607 1.00 96.06 150 THR A C 1
ATOM 1083 O O . THR A 1 150 ? 11.268 -2.085 0.114 1.00 96.06 150 THR A O 1
ATOM 1086 N N . ARG A 1 151 ? 10.330 -0.809 1.704 1.00 98.00 151 ARG A N 1
ATOM 1087 C CA . ARG A 1 151 ? 9.654 -1.892 2.431 1.00 98.00 151 ARG A CA 1
ATOM 1088 C C . ARG A 1 151 ? 8.145 -1.725 2.352 1.00 98.00 151 ARG A C 1
ATOM 1090 O O . ARG A 1 151 ? 7.615 -0.651 2.619 1.00 98.00 151 ARG A O 1
ATOM 1097 N N . ILE A 1 152 ? 7.461 -2.801 1.989 1.00 98.81 152 ILE A N 1
ATOM 1098 C CA . ILE A 1 152 ? 6.008 -2.879 1.865 1.00 98.81 152 ILE A CA 1
ATOM 1099 C C . ILE A 1 152 ? 5.572 -4.072 2.704 1.00 98.81 152 ILE A C 1
ATOM 1101 O O . ILE A 1 152 ? 5.722 -5.216 2.277 1.00 98.81 152 ILE A O 1
ATOM 1105 N N . GLU A 1 153 ? 5.093 -3.822 3.916 1.00 98.69 153 GLU A N 1
ATOM 1106 C CA . GLU A 1 153 ? 4.875 -4.849 4.941 1.00 98.69 153 GLU A CA 1
ATOM 1107 C C . GLU A 1 153 ? 3.490 -4.672 5.582 1.00 98.69 153 GLU A C 1
ATOM 1109 O O . GLU A 1 153 ? 3.062 -3.556 5.859 1.00 98.69 153 GLU A O 1
ATOM 1114 N N . GLY A 1 154 ? 2.774 -5.771 5.820 1.00 98.38 154 GLY A N 1
ATOM 1115 C CA . GLY A 1 154 ? 1.547 -5.762 6.623 1.00 98.38 154 GLY A CA 1
ATOM 1116 C C . GLY A 1 154 ? 0.322 -5.085 5.990 1.00 98.38 154 GLY A C 1
ATOM 1117 O O . GLY A 1 154 ? -0.637 -4.821 6.706 1.00 98.38 154 GLY A O 1
ATOM 1118 N N . ASN A 1 155 ? 0.299 -4.797 4.686 1.00 98.88 155 ASN A N 1
ATOM 1119 C CA . ASN A 1 155 ? -0.793 -4.051 4.033 1.00 98.88 155 ASN A CA 1
ATOM 1120 C C . ASN A 1 155 ? -1.936 -4.948 3.519 1.00 98.88 155 ASN A C 1
ATOM 1122 O O . ASN A 1 155 ? -1.715 -6.111 3.180 1.00 98.88 155 ASN A O 1
ATOM 1126 N N . LEU A 1 156 ? -3.143 -4.386 3.382 1.00 98.81 156 LEU A N 1
ATOM 1127 C CA . LEU A 1 156 ? -4.252 -4.952 2.600 1.00 98.81 156 LEU A CA 1
ATOM 1128 C C . LEU A 1 156 ? -4.343 -4.216 1.257 1.00 98.81 156 LEU A C 1
ATOM 1130 O O . LEU A 1 156 ? -4.502 -2.999 1.228 1.00 98.81 156 LEU A O 1
ATOM 1134 N N . ILE A 1 157 ? -4.221 -4.932 0.140 1.00 98.75 157 ILE A N 1
ATOM 1135 C CA . ILE A 1 157 ? -4.115 -4.348 -1.204 1.00 98.75 157 ILE A CA 1
ATOM 1136 C C . ILE A 1 157 ? -5.190 -4.956 -2.114 1.00 98.75 157 ILE A C 1
ATOM 1138 O O . ILE A 1 157 ? -5.062 -6.093 -2.585 1.00 98.75 157 ILE A O 1
ATOM 1142 N N . GLY A 1 158 ? -6.247 -4.181 -2.368 1.00 97.25 158 GLY A N 1
ATOM 1143 C CA . GLY A 1 158 ? -7.435 -4.592 -3.126 1.00 97.25 158 GLY A CA 1
ATOM 1144 C C . GLY A 1 158 ? -8.497 -5.348 -2.308 1.00 97.25 158 GLY A C 1
ATOM 1145 O O . GLY A 1 158 ? -9.402 -5.968 -2.873 1.00 97.25 158 GLY A O 1
ATOM 1146 N N . SER A 1 159 ? -8.402 -5.288 -0.978 1.00 97.06 159 SER A N 1
ATOM 1147 C CA . SER A 1 159 ? -9.410 -5.783 -0.029 1.00 97.06 159 SER A CA 1
ATOM 1148 C C . SER A 1 159 ? -10.106 -4.623 0.683 1.00 97.06 159 SER A C 1
ATOM 1150 O O . SER A 1 159 ? -9.563 -3.521 0.757 1.00 97.06 159 SER A O 1
ATOM 1152 N N . ASP A 1 160 ? -11.274 -4.875 1.252 1.00 98.31 160 ASP A N 1
ATOM 1153 C CA . ASP A 1 160 ? -11.837 -4.035 2.305 1.00 98.31 160 ASP A CA 1
ATOM 1154 C C . ASP A 1 160 ? -10.981 -4.053 3.586 1.00 98.31 160 ASP A C 1
ATOM 1156 O O . ASP A 1 160 ? -10.064 -4.871 3.737 1.00 98.31 160 ASP A O 1
ATOM 1160 N N . ALA A 1 161 ? -11.294 -3.162 4.529 1.00 98.62 161 ALA A N 1
ATOM 1161 C CA . ALA A 1 161 ? -10.606 -3.088 5.812 1.00 98.62 161 ALA A CA 1
ATOM 1162 C C . ALA A 1 161 ? -10.711 -4.394 6.600 1.00 98.62 161 ALA A C 1
ATOM 1164 O O . ALA A 1 161 ? -9.739 -4.765 7.244 1.00 98.62 161 ALA A O 1
ATOM 1165 N N . SER A 1 162 ? -11.816 -5.142 6.519 1.00 98.12 162 SER A N 1
ATOM 1166 C CA . SER A 1 162 ? -11.939 -6.416 7.243 1.00 98.12 162 SER A CA 1
ATOM 1167 C C . SER A 1 162 ? -11.004 -7.515 6.714 1.00 98.12 162 SER A C 1
ATOM 1169 O O . SER A 1 162 ? -10.676 -8.452 7.446 1.00 98.12 162 SER A O 1
ATOM 1171 N N . GLY A 1 163 ? -10.533 -7.396 5.468 1.00 97.69 163 GLY A N 1
ATOM 1172 C CA . GLY A 1 163 ? -9.734 -8.424 4.807 1.00 97.69 163 GLY A CA 1
ATOM 1173 C C . GLY A 1 163 ? -10.571 -9.575 4.239 1.00 97.69 163 GLY A C 1
ATOM 1174 O O . GLY A 1 163 ? -10.010 -10.634 3.956 1.00 97.69 163 GLY A O 1
ATOM 1175 N N . THR A 1 164 ? -11.894 -9.413 4.127 1.00 96.75 164 THR A N 1
ATOM 1176 C CA . THR A 1 164 ? -12.831 -10.496 3.767 1.00 96.75 164 THR A CA 1
ATOM 1177 C C . THR A 1 164 ? -13.587 -10.262 2.463 1.00 96.75 164 THR A C 1
ATOM 1179 O O . THR A 1 164 ? -14.112 -11.218 1.891 1.00 96.75 164 THR A O 1
ATOM 1182 N N . ALA A 1 165 ? -13.591 -9.033 1.944 1.00 96.12 165 ALA A N 1
ATOM 1183 C CA . ALA A 1 165 ? -14.232 -8.689 0.681 1.00 96.12 165 ALA A CA 1
ATOM 1184 C C . ALA A 1 165 ? -13.254 -7.995 -0.270 1.00 96.12 165 ALA A C 1
ATOM 1186 O O . ALA A 1 165 ? -12.373 -7.242 0.141 1.00 96.12 165 ALA A O 1
ATOM 1187 N N . SER A 1 166 ? -13.415 -8.226 -1.574 1.00 94.88 166 SER A N 1
ATOM 1188 C CA . SER A 1 166 ? -12.601 -7.535 -2.570 1.00 94.88 166 SER A CA 1
ATOM 1189 C C . SER A 1 166 ? -13.118 -6.122 -2.833 1.00 94.88 166 SER A C 1
ATOM 1191 O O . SER A 1 166 ? -14.279 -5.926 -3.184 1.00 94.88 166 SER A O 1
ATOM 1193 N N . ILE A 1 167 ? -12.200 -5.159 -2.770 1.00 95.75 167 ILE A N 1
ATOM 1194 C CA . ILE A 1 167 ? -12.336 -3.815 -3.337 1.00 95.75 167 ILE A CA 1
ATOM 1195 C C . ILE A 1 167 ? -11.156 -3.631 -4.302 1.00 95.75 167 ILE A C 1
ATOM 1197 O O . ILE A 1 167 ? -10.262 -2.806 -4.110 1.00 95.75 167 ILE A O 1
ATOM 1201 N N . GLY A 1 168 ? -11.085 -4.518 -5.293 1.00 93.69 168 GLY A N 1
ATOM 1202 C CA . GLY A 1 168 ? -9.918 -4.688 -6.151 1.00 93.69 168 GLY A CA 1
ATOM 1203 C C . GLY A 1 168 ? -9.447 -3.405 -6.836 1.00 93.69 168 GLY A C 1
ATOM 1204 O O . GLY A 1 168 ? -10.251 -2.585 -7.286 1.00 93.69 168 GLY A O 1
ATOM 1205 N N . ASN A 1 169 ? -8.128 -3.244 -6.964 1.00 95.06 169 ASN A N 1
ATOM 1206 C CA . ASN A 1 169 ? -7.572 -2.202 -7.824 1.00 95.06 169 ASN A CA 1
ATOM 1207 C C . ASN A 1 169 ? -7.797 -2.576 -9.300 1.00 95.06 169 ASN A C 1
ATOM 1209 O O . ASN A 1 169 ? -7.620 -3.732 -9.690 1.00 95.06 169 ASN A O 1
ATOM 1213 N N . ARG A 1 170 ? -8.166 -1.601 -10.136 1.00 92.31 170 ARG A N 1
ATOM 1214 C CA . ARG A 1 170 ? -8.555 -1.796 -11.546 1.00 92.31 170 ARG A CA 1
ATOM 1215 C C . ARG A 1 170 ? -7.404 -2.186 -12.466 1.00 92.31 170 ARG A C 1
ATOM 1217 O O . ARG A 1 170 ? -7.648 -2.637 -13.579 1.00 92.31 170 ARG A O 1
ATOM 1224 N N . SER A 1 171 ? -6.168 -2.020 -12.011 1.00 91.50 171 SER A N 1
ATOM 1225 C CA . SER A 1 171 ? -4.972 -2.522 -12.671 1.00 91.50 171 SER A CA 1
ATOM 1226 C C . SER A 1 171 ? -4.195 -3.428 -11.719 1.00 91.50 171 SER A C 1
ATOM 1228 O O . SER A 1 171 ? -4.588 -4.568 -11.492 1.00 91.50 171 SER A O 1
ATOM 1230 N N . THR A 1 172 ? -3.080 -2.959 -11.160 1.00 93.50 172 THR A N 1
ATOM 1231 C CA . THR A 1 172 ? -2.147 -3.799 -10.398 1.00 93.50 172 THR A CA 1
ATOM 1232 C C . THR A 1 172 ? -2.040 -3.296 -8.967 1.00 93.50 172 THR A C 1
ATOM 1234 O O . THR A 1 172 ? -2.045 -2.086 -8.740 1.00 93.50 172 THR A O 1
ATOM 1237 N N . GLY A 1 173 ? -1.882 -4.204 -8.003 1.00 96.81 173 GLY A N 1
ATOM 1238 C CA . GLY A 1 173 ? -1.598 -3.819 -6.618 1.00 96.81 173 GLY A CA 1
ATOM 1239 C C . GLY A 1 173 ? -0.295 -3.021 -6.508 1.00 96.81 173 GLY A C 1
ATOM 1240 O O . GLY A 1 173 ? -0.296 -1.899 -6.014 1.00 96.81 173 GLY A O 1
ATOM 1241 N N . ILE A 1 174 ? 0.801 -3.570 -7.035 1.00 97.75 174 ILE A N 1
ATOM 1242 C CA . ILE A 1 174 ? 2.125 -2.937 -7.110 1.00 97.75 174 ILE A CA 1
ATOM 1243 C C . ILE A 1 174 ? 2.626 -2.971 -8.553 1.00 97.75 174 ILE A C 1
ATOM 1245 O O . ILE A 1 174 ? 2.714 -4.050 -9.133 1.00 97.75 174 ILE A O 1
ATOM 1249 N N . ASN A 1 175 ? 3.009 -1.826 -9.119 1.00 95.12 175 ASN A N 1
ATOM 1250 C CA . ASN A 1 175 ? 3.626 -1.735 -10.445 1.00 95.12 175 ASN A CA 1
ATOM 1251 C C . ASN A 1 175 ? 4.929 -0.921 -10.405 1.00 95.12 175 ASN A C 1
ATOM 1253 O O . ASN A 1 175 ? 4.886 0.306 -10.321 1.00 95.12 175 ASN A O 1
ATOM 1257 N N . PHE A 1 176 ? 6.085 -1.589 -10.463 1.00 93.38 176 PHE A N 1
ATOM 1258 C CA . PHE A 1 176 ? 7.396 -0.935 -10.372 1.00 93.38 176 PHE A CA 1
ATOM 1259 C C . PHE A 1 176 ? 8.256 -1.166 -11.616 1.00 93.38 176 PHE A C 1
ATOM 1261 O O . PHE A 1 176 ? 8.425 -2.295 -12.071 1.00 93.38 176 PHE A O 1
ATOM 1268 N N . GLY A 1 177 ? 8.817 -0.078 -12.147 1.00 86.88 177 GLY A N 1
ATOM 1269 C CA . GLY A 1 177 ? 9.639 -0.048 -13.359 1.00 86.88 177 GLY A CA 1
ATOM 1270 C C . GLY A 1 177 ? 11.126 -0.346 -13.157 1.00 86.88 177 GLY A C 1
ATOM 1271 O O . GLY A 1 177 ? 11.800 -0.606 -14.147 1.00 86.88 177 GLY A O 1
ATOM 1272 N N . ASN A 1 178 ? 11.630 -0.292 -11.917 1.00 86.75 178 ASN A N 1
ATOM 1273 C CA . ASN A 1 178 ? 12.953 -0.748 -11.475 1.00 86.75 178 ASN A CA 1
ATOM 1274 C C . ASN A 1 178 ? 12.937 -0.849 -9.935 1.00 86.75 178 ASN A C 1
ATOM 1276 O O . ASN A 1 178 ? 12.666 0.144 -9.264 1.00 86.75 178 ASN A O 1
ATOM 1280 N N . ALA A 1 179 ? 13.230 -2.017 -9.357 1.00 89.38 179 ALA A N 1
ATOM 1281 C CA . ALA A 1 179 ? 13.131 -2.235 -7.907 1.00 89.38 179 ALA A CA 1
ATOM 1282 C C . ALA A 1 179 ? 14.381 -2.933 -7.365 1.00 89.38 179 ALA A C 1
ATOM 1284 O O . ALA A 1 179 ? 14.581 -4.117 -7.634 1.00 89.38 179 ALA A O 1
ATOM 1285 N N . ARG A 1 180 ? 15.207 -2.222 -6.594 1.00 90.31 180 ARG A N 1
ATOM 1286 C CA . ARG A 1 180 ? 16.416 -2.727 -5.929 1.00 90.31 180 ARG A CA 1
ATOM 1287 C C . ARG A 1 180 ? 16.193 -2.791 -4.429 1.00 90.31 180 ARG A C 1
ATOM 1289 O O . ARG A 1 180 ? 15.575 -1.904 -3.864 1.00 90.3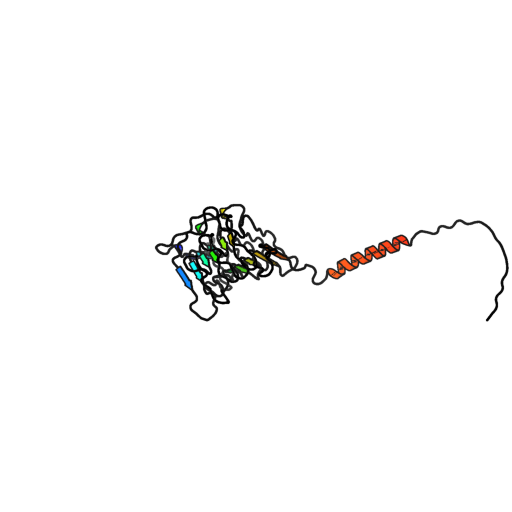1 180 ARG A O 1
ATOM 1296 N N . ASN A 1 181 ? 16.653 -3.865 -3.797 1.00 93.06 181 ASN A N 1
ATOM 1297 C CA . ASN A 1 181 ? 16.528 -4.089 -2.357 1.00 93.06 181 ASN A CA 1
ATOM 1298 C C . ASN A 1 181 ? 15.101 -3.861 -1.820 1.00 93.06 181 ASN A C 1
ATOM 1300 O O . ASN A 1 181 ? 14.926 -3.538 -0.647 1.00 93.06 181 ASN A O 1
ATOM 1304 N N . VAL A 1 182 ? 14.081 -4.028 -2.672 1.00 95.25 182 VAL A N 1
ATOM 1305 C CA . VAL A 1 182 ? 12.687 -3.808 -2.291 1.00 95.25 182 VAL A CA 1
ATOM 1306 C C . VAL A 1 182 ? 12.184 -5.055 -1.584 1.00 95.25 182 VAL A C 1
ATOM 1308 O O . VAL A 1 182 ? 12.313 -6.169 -2.094 1.00 95.25 182 VAL A O 1
ATOM 1311 N N . ILE A 1 183 ? 11.588 -4.882 -0.415 1.00 97.62 183 ILE A N 1
ATOM 1312 C CA . ILE A 1 183 ? 11.023 -5.976 0.368 1.00 97.62 183 ILE A CA 1
ATOM 1313 C C . ILE A 1 183 ? 9.503 -5.849 0.327 1.00 97.62 183 ILE A C 1
ATOM 1315 O O . ILE A 1 183 ? 8.943 -4.887 0.841 1.00 97.62 183 ILE A O 1
ATOM 1319 N N . ILE A 1 184 ? 8.835 -6.825 -0.287 1.00 98.56 184 ILE A N 1
ATOM 1320 C CA . ILE A 1 184 ? 7.376 -6.946 -0.303 1.00 98.56 184 ILE A CA 1
ATOM 1321 C C . ILE A 1 184 ? 7.014 -8.131 0.585 1.00 98.56 184 ILE A C 1
ATOM 1323 O O . ILE A 1 184 ? 7.145 -9.290 0.186 1.00 98.56 184 ILE A O 1
ATOM 1327 N N . GLY A 1 185 ? 6.562 -7.834 1.794 1.00 98.38 185 GLY A N 1
ATOM 1328 C CA . GLY A 1 185 ? 6.244 -8.799 2.835 1.00 98.38 185 GLY A CA 1
ATOM 1329 C C . GLY A 1 185 ? 7.446 -9.127 3.721 1.00 98.38 185 GLY A C 1
ATOM 1330 O O . GLY A 1 185 ? 8.337 -8.306 3.893 1.00 98.38 185 GLY A O 1
ATOM 1331 N N . GLY A 1 186 ? 7.504 -10.329 4.286 1.00 96.75 186 GLY A N 1
ATOM 1332 C CA . GLY A 1 186 ? 8.605 -10.744 5.157 1.00 96.75 186 GLY A CA 1
ATOM 1333 C C . GLY A 1 186 ? 8.505 -12.208 5.571 1.00 96.75 186 GLY A C 1
ATOM 1334 O O . GLY A 1 186 ? 7.579 -12.910 5.173 1.00 96.75 186 GLY A O 1
ATOM 1335 N N . ALA A 1 187 ? 9.495 -12.685 6.329 1.00 93.56 187 ALA A N 1
ATOM 1336 C CA . ALA A 1 187 ? 9.489 -14.053 6.854 1.00 93.56 187 ALA A CA 1
ATOM 1337 C C . ALA A 1 187 ? 8.447 -14.234 7.970 1.00 93.56 187 ALA A C 1
ATOM 1339 O O . ALA A 1 187 ? 7.825 -15.290 8.067 1.00 93.56 187 ALA A O 1
ATOM 1340 N N . ASP A 1 188 ? 8.229 -13.188 8.768 1.00 95.12 188 ASP A N 1
ATOM 1341 C CA . ASP A 1 188 ? 7.270 -13.197 9.865 1.00 95.12 188 ASP A CA 1
ATOM 1342 C C . ASP A 1 188 ? 5.854 -12.904 9.372 1.00 95.12 188 ASP A C 1
ATOM 1344 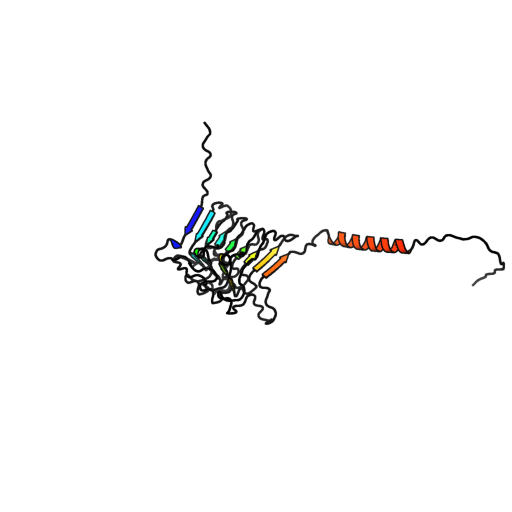O O . ASP A 1 188 ? 5.639 -12.068 8.489 1.00 95.12 188 ASP A O 1
ATOM 1348 N N . VAL A 1 189 ? 4.863 -13.538 10.007 1.00 95.94 189 VAL A N 1
ATOM 1349 C CA . VAL A 1 189 ? 3.442 -13.313 9.698 1.00 95.94 189 VAL A CA 1
ATOM 1350 C C . VAL A 1 189 ? 3.056 -11.841 9.799 1.00 95.94 189 VAL A C 1
ATOM 1352 O O . VAL A 1 189 ? 2.269 -11.381 8.982 1.00 95.94 189 VAL A O 1
ATOM 1355 N N . ALA A 1 190 ? 3.667 -11.091 10.719 1.00 97.06 190 ALA A N 1
ATOM 1356 C CA . ALA A 1 190 ? 3.440 -9.663 10.920 1.00 97.06 190 ALA A CA 1
ATOM 1357 C C . ALA A 1 190 ? 3.744 -8.807 9.676 1.00 97.06 190 ALA A C 1
ATOM 1359 O O . ALA A 1 190 ? 3.113 -7.776 9.473 1.00 97.06 190 ALA A O 1
ATOM 1360 N N . ALA A 1 191 ? 4.672 -9.242 8.819 1.00 98.38 191 ALA A N 1
ATOM 1361 C CA . ALA A 1 191 ? 5.033 -8.526 7.599 1.00 98.38 191 ALA A CA 1
ATOM 1362 C C . ALA A 1 191 ? 4.137 -8.882 6.399 1.00 98.38 191 ALA A C 1
ATOM 1364 O O . ALA A 1 191 ? 4.228 -8.234 5.359 1.00 98.38 191 ALA A O 1
ATOM 1365 N N . ARG A 1 192 ? 3.270 -9.897 6.504 1.00 98.31 192 ARG A N 1
ATOM 1366 C CA . ARG A 1 192 ? 2.439 -10.394 5.396 1.00 98.31 192 ARG A CA 1
ATOM 1367 C C . ARG A 1 192 ? 1.535 -9.302 4.831 1.00 98.31 192 ARG A C 1
ATOM 1369 O O . ARG A 1 192 ? 0.642 -8.816 5.523 1.00 98.31 192 ARG A O 1
ATOM 1376 N N . ASN A 1 193 ? 1.689 -9.013 3.541 1.00 98.75 193 ASN A N 1
ATOM 1377 C CA . ASN A 1 193 ? 0.659 -8.291 2.802 1.00 98.75 193 ASN A CA 1
ATOM 1378 C C . ASN A 1 193 ? -0.417 -9.262 2.299 1.00 98.75 193 ASN A C 1
ATOM 1380 O O . ASN A 1 193 ? -0.124 -10.417 1.964 1.00 98.75 193 ASN A O 1
ATOM 1384 N N . LEU A 1 194 ? -1.647 -8.767 2.208 1.00 97.94 194 LEU A N 1
ATOM 1385 C CA . LEU A 1 194 ? -2.777 -9.421 1.563 1.00 97.94 194 LEU A CA 1
ATOM 1386 C C . LEU A 1 194 ? -3.043 -8.753 0.215 1.00 97.94 194 LEU A C 1
ATOM 1388 O O . LEU A 1 194 ? -3.321 -7.560 0.171 1.00 97.94 194 LEU A O 1
ATOM 1392 N N . PHE A 1 195 ? -3.006 -9.516 -0.872 1.00 97.75 195 PHE A N 1
ATOM 1393 C CA . PHE A 1 195 ? -3.379 -9.034 -2.199 1.00 97.75 195 PHE A CA 1
ATOM 1394 C C . PHE A 1 195 ? -4.634 -9.742 -2.684 1.00 97.75 195 PHE A C 1
ATOM 1396 O O . PHE A 1 195 ? -4.638 -10.972 -2.794 1.00 97.75 195 PHE A O 1
ATOM 1403 N N . VAL A 1 196 ? -5.661 -8.981 -3.047 1.00 93.81 196 VAL A N 1
ATOM 1404 C CA . VAL A 1 196 ? -6.963 -9.507 -3.474 1.00 93.81 196 VAL A CA 1
ATOM 1405 C C . VAL A 1 196 ? -7.548 -8.662 -4.604 1.00 93.81 196 VAL A C 1
ATOM 1407 O O . VAL A 1 196 ? -7.397 -7.447 -4.613 1.00 93.81 196 VAL A O 1
ATOM 1410 N N . GLY A 1 197 ? -8.213 -9.298 -5.568 1.00 91.12 197 GLY A N 1
ATOM 1411 C CA . GLY A 1 197 ? -9.044 -8.660 -6.590 1.00 91.12 197 GLY A CA 1
ATOM 1412 C C . GLY A 1 197 ? -8.348 -7.676 -7.528 1.00 91.12 197 GLY A C 1
ATOM 1413 O O . GLY A 1 197 ? -9.025 -6.981 -8.279 1.00 91.12 197 GLY A O 1
ATOM 1414 N N . ASN A 1 198 ? -7.017 -7.584 -7.517 1.00 92.81 198 ASN A N 1
ATOM 1415 C CA . ASN A 1 198 ? -6.297 -6.656 -8.387 1.00 92.81 198 ASN A CA 1
ATOM 1416 C C . ASN A 1 198 ? -6.419 -7.135 -9.841 1.00 92.81 198 ASN A C 1
ATOM 1418 O O . ASN A 1 198 ? -5.955 -8.231 -10.166 1.00 92.81 198 ASN A O 1
ATOM 1422 N N . ALA A 1 199 ? -7.056 -6.348 -10.707 1.00 89.69 199 ALA A N 1
ATOM 1423 C CA . ALA A 1 199 ? -7.605 -6.828 -11.973 1.00 89.69 199 ALA A CA 1
ATOM 1424 C C . ALA A 1 199 ? -6.557 -7.300 -12.993 1.00 89.69 199 ALA A C 1
ATOM 1426 O O . ALA A 1 199 ? -6.842 -8.211 -13.752 1.00 89.69 199 ALA A O 1
ATOM 1427 N N . LEU A 1 200 ? -5.344 -6.752 -13.017 1.00 87.88 200 LEU A N 1
ATOM 1428 C CA . LEU A 1 200 ? -4.266 -7.203 -13.911 1.00 87.88 200 LEU A CA 1
ATOM 1429 C C . LEU A 1 200 ? -3.179 -8.021 -13.196 1.00 87.88 200 LEU A C 1
ATOM 1431 O O . LEU A 1 200 ? -2.300 -8.576 -13.849 1.00 87.88 200 LEU A O 1
ATOM 1435 N N . GLY A 1 201 ? -3.229 -8.114 -11.866 1.00 90.19 201 GLY A N 1
ATOM 1436 C CA . GLY A 1 201 ? -2.270 -8.865 -11.051 1.00 90.19 201 GLY A CA 1
ATOM 1437 C C . GLY A 1 201 ? -1.950 -8.168 -9.728 1.00 90.19 201 GLY A C 1
ATOM 1438 O O . GLY A 1 201 ? -2.231 -6.985 -9.544 1.00 90.19 201 GLY A O 1
ATOM 1439 N N . ALA A 1 202 ? -1.345 -8.888 -8.785 1.00 94.81 202 ALA A N 1
ATOM 1440 C CA . ALA A 1 202 ? -0.963 -8.313 -7.497 1.00 94.81 202 ALA A CA 1
ATOM 1441 C C . ALA A 1 202 ? 0.329 -7.498 -7.601 1.00 94.81 202 ALA A C 1
ATOM 1443 O O . ALA A 1 202 ? 0.381 -6.368 -7.122 1.00 94.81 202 ALA A O 1
ATOM 1444 N N . ILE A 1 203 ? 1.360 -8.056 -8.238 1.00 95.75 203 ILE A N 1
ATOM 1445 C CA . ILE A 1 203 ? 2.690 -7.447 -8.325 1.00 95.75 203 ILE A CA 1
ATOM 1446 C C . ILE A 1 203 ? 3.182 -7.529 -9.768 1.00 95.75 203 ILE A C 1
ATOM 1448 O O . ILE A 1 203 ? 3.267 -8.609 -10.342 1.00 95.75 203 ILE A O 1
ATOM 1452 N N . TYR A 1 204 ? 3.551 -6.392 -10.341 1.00 93.12 204 TYR A N 1
ATOM 1453 C CA . TYR A 1 204 ? 4.201 -6.279 -11.636 1.00 93.12 204 TYR A CA 1
ATOM 1454 C C . TYR A 1 204 ? 5.527 -5.546 -11.448 1.00 93.12 204 TYR A C 1
ATOM 1456 O O . TYR A 1 204 ? 5.550 -4.357 -11.135 1.00 93.12 204 TYR A O 1
ATOM 1464 N N . LEU A 1 205 ? 6.638 -6.258 -11.623 1.00 91.81 205 LEU A N 1
ATOM 1465 C CA . LEU A 1 205 ? 7.971 -5.666 -11.642 1.00 91.81 205 LEU A CA 1
ATOM 1466 C C . LEU A 1 205 ? 8.492 -5.717 -13.072 1.00 91.81 205 LEU A C 1
ATOM 1468 O O . LEU A 1 205 ? 8.553 -6.784 -13.678 1.00 91.81 205 LEU A O 1
ATOM 1472 N N . SER A 1 206 ? 8.888 -4.575 -13.611 1.00 87.25 206 SER A N 1
ATOM 1473 C CA . SER A 1 206 ? 9.550 -4.475 -14.907 1.00 87.25 206 SER A CA 1
ATOM 1474 C C . SER A 1 206 ? 10.907 -3.801 -14.762 1.00 87.25 206 SER A C 1
ATOM 1476 O O . SER A 1 206 ? 11.170 -3.193 -13.732 1.00 87.25 206 SER A O 1
ATOM 1478 N N . GLY A 1 207 ? 11.787 -3.971 -15.746 1.00 75.69 207 GLY A N 1
ATOM 1479 C CA . GLY A 1 207 ? 13.033 -3.219 -15.864 1.00 75.69 207 GLY A CA 1
ATOM 1480 C C . GLY A 1 207 ? 13.126 -2.552 -17.231 1.00 75.69 207 GLY A C 1
ATOM 1481 O O . GLY A 1 207 ? 12.902 -3.204 -18.254 1.00 75.69 207 GLY A O 1
ATOM 1482 N N . SER A 1 208 ? 13.461 -1.262 -17.250 1.00 64.69 208 SER A N 1
ATOM 1483 C CA . SER A 1 208 ? 13.662 -0.479 -18.480 1.00 64.69 208 SER A CA 1
ATOM 1484 C C . SER A 1 208 ? 15.041 -0.689 -19.108 1.00 64.69 208 SER A C 1
ATOM 1486 O O . SER A 1 208 ? 15.172 -0.621 -20.330 1.00 64.69 208 SER A O 1
ATOM 1488 N N . ASP A 1 209 ? 16.043 -1.009 -18.285 1.00 58.19 209 ASP A N 1
ATOM 1489 C CA . ASP A 1 209 ? 17.441 -1.113 -18.695 1.00 58.19 209 ASP A CA 1
ATOM 1490 C C . ASP A 1 209 ? 17.965 -2.539 -18.500 1.00 58.19 209 ASP A C 1
ATOM 1492 O O . ASP A 1 209 ? 17.602 -3.247 -17.558 1.00 58.19 209 ASP A O 1
ATOM 1496 N N . SER A 1 210 ? 18.795 -2.986 -19.441 1.00 53.59 210 SER A N 1
ATOM 1497 C CA . SER A 1 210 ? 19.428 -4.301 -19.401 1.00 53.59 210 SER A CA 1
ATOM 1498 C C . SER A 1 210 ? 20.757 -4.257 -18.633 1.00 53.59 210 SER A C 1
ATOM 1500 O O . SER A 1 210 ? 21.567 -3.372 -18.907 1.00 53.59 210 SER A O 1
ATOM 1502 N N . PRO A 1 211 ? 21.066 -5.269 -17.802 1.00 55.06 211 PRO A N 1
ATOM 1503 C CA . PRO A 1 211 ? 20.165 -6.337 -17.380 1.00 55.06 211 PRO A CA 1
ATOM 1504 C C . PRO A 1 211 ? 19.174 -5.777 -16.357 1.00 55.06 211 PRO A C 1
ATOM 1506 O O . PRO A 1 211 ? 19.574 -5.027 -15.476 1.00 55.06 211 PRO A O 1
ATOM 1509 N N . SER A 1 212 ? 17.892 -6.124 -16.461 1.00 59.28 212 SER A N 1
ATOM 1510 C CA . SER A 1 212 ? 16.898 -5.699 -15.475 1.00 59.28 212 SER A CA 1
ATOM 1511 C C . SER A 1 212 ? 17.266 -6.281 -14.122 1.00 59.28 212 SER A C 1
ATOM 1513 O O . SER A 1 212 ? 17.148 -7.486 -13.894 1.00 59.28 212 SER A O 1
ATOM 1515 N N . VAL A 1 213 ? 17.797 -5.430 -13.251 1.00 66.88 213 VAL A N 1
ATOM 1516 C CA . VAL A 1 213 ? 18.280 -5.857 -11.950 1.00 66.88 213 VAL A CA 1
ATOM 1517 C C . VAL A 1 213 ? 17.160 -5.585 -10.959 1.00 66.88 213 VAL A C 1
ATOM 1519 O O . VAL A 1 213 ? 16.854 -4.427 -10.671 1.00 66.88 213 VAL A O 1
ATOM 1522 N N . PHE A 1 214 ? 16.613 -6.654 -10.385 1.00 83.94 214 PHE A N 1
ATOM 1523 C CA . PHE A 1 214 ? 15.905 -6.591 -9.110 1.00 83.94 214 PHE A CA 1
ATOM 1524 C C . PHE A 1 214 ? 16.823 -7.080 -7.968 1.00 83.94 214 PHE A C 1
ATOM 1526 O O . PHE A 1 214 ? 16.475 -8.039 -7.277 1.00 83.94 214 PHE A O 1
ATOM 1533 N N . PRO A 1 215 ? 18.060 -6.547 -7.813 1.00 87.19 215 PRO A N 1
ATOM 1534 C CA . PRO A 1 215 ? 19.035 -7.119 -6.896 1.00 87.19 215 PRO A CA 1
ATOM 1535 C C . PRO A 1 215 ? 18.533 -6.941 -5.473 1.00 87.19 215 PRO A C 1
ATOM 1537 O O . PRO A 1 215 ? 18.026 -5.879 -5.126 1.00 87.19 215 PRO A O 1
ATOM 1540 N N . GLY A 1 216 ? 18.648 -7.984 -4.659 1.00 90.81 216 GLY A N 1
ATOM 1541 C CA . GLY A 1 216 ? 18.214 -7.925 -3.265 1.00 90.81 216 GLY A CA 1
ATOM 1542 C C . GLY A 1 216 ? 16.704 -7.755 -3.065 1.00 90.81 216 GLY A C 1
ATOM 1543 O O . GLY A 1 216 ? 16.271 -7.764 -1.915 1.00 90.81 216 GLY A O 1
ATOM 1544 N N . THR A 1 217 ? 15.903 -7.643 -4.132 1.00 93.88 217 THR A N 1
ATOM 1545 C CA . THR A 1 217 ? 14.444 -7.548 -4.042 1.00 93.88 217 THR A CA 1
ATOM 1546 C C . THR A 1 217 ? 13.860 -8.893 -3.636 1.00 93.88 217 THR A C 1
ATOM 1548 O O . THR A 1 217 ? 14.237 -9.941 -4.164 1.00 93.88 217 THR A O 1
ATOM 1551 N N . LYS A 1 218 ? 12.944 -8.872 -2.668 1.00 96.00 218 LYS A N 1
ATO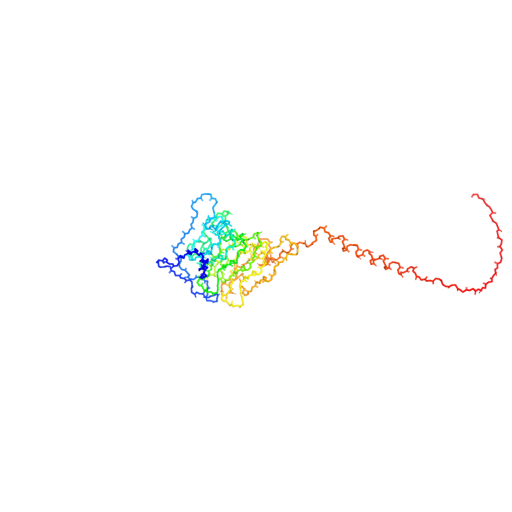M 1552 C CA . LYS A 1 218 ? 12.369 -10.061 -2.038 1.00 96.00 218 LYS A CA 1
ATOM 1553 C C . LYS A 1 218 ? 10.855 -9.917 -1.943 1.00 96.00 218 LYS A C 1
ATOM 1555 O O . LYS A 1 218 ? 10.360 -8.914 -1.444 1.00 96.00 218 LYS A O 1
ATOM 1560 N N . ILE A 1 219 ? 10.129 -10.945 -2.377 1.00 97.38 219 ILE A N 1
ATOM 1561 C CA . ILE A 1 219 ? 8.678 -11.069 -2.195 1.00 97.38 219 ILE A CA 1
ATOM 1562 C C . ILE A 1 219 ? 8.457 -12.259 -1.259 1.00 97.38 219 ILE A C 1
ATOM 1564 O O . ILE A 1 219 ? 8.657 -13.400 -1.670 1.00 97.38 219 ILE A O 1
ATOM 1568 N N . LEU A 1 220 ? 8.120 -12.006 0.007 1.00 97.19 220 LEU A N 1
ATOM 1569 C CA . LEU A 1 220 ? 8.148 -13.011 1.079 1.00 97.19 220 LEU A CA 1
ATOM 1570 C C . LEU A 1 220 ? 6.841 -13.037 1.870 1.00 97.19 220 LEU A C 1
ATOM 1572 O O . LEU A 1 220 ? 6.289 -11.990 2.184 1.00 97.19 220 LEU A O 1
ATOM 1576 N N . GLY A 1 221 ? 6.358 -14.233 2.212 1.00 96.25 221 GLY A N 1
ATOM 1577 C CA . GLY A 1 221 ? 5.302 -14.426 3.218 1.00 96.25 221 GLY A CA 1
ATOM 1578 C C . GLY A 1 221 ? 3.943 -13.775 2.934 1.00 96.25 221 GLY A C 1
ATOM 1579 O O . GLY A 1 221 ? 3.105 -13.743 3.834 1.00 96.25 221 GLY A O 1
ATOM 1580 N N . ASN A 1 222 ? 3.711 -13.269 1.718 1.00 97.31 222 ASN A N 1
ATOM 1581 C CA . ASN A 1 222 ? 2.460 -12.622 1.311 1.00 97.31 222 ASN A CA 1
ATOM 1582 C C . ASN A 1 222 ? 1.341 -13.641 1.054 1.00 97.31 222 ASN A C 1
ATOM 1584 O O . ASN A 1 222 ? 1.599 -14.785 0.675 1.00 97.31 222 ASN A O 1
ATOM 1588 N N . ARG A 1 223 ? 0.092 -13.191 1.198 1.00 95.25 223 ARG A N 1
ATOM 1589 C CA . ARG A 1 223 ? -1.112 -13.942 0.828 1.00 95.25 223 ARG A CA 1
ATOM 1590 C C . ARG A 1 223 ? -1.723 -13.346 -0.436 1.00 95.25 223 ARG A C 1
ATOM 1592 O O . ARG A 1 223 ? -1.803 -12.128 -0.580 1.00 95.25 223 ARG A O 1
ATOM 1599 N N . PHE A 1 224 ? -2.170 -14.214 -1.336 1.00 95.06 224 PHE A N 1
ATOM 1600 C CA . PHE A 1 224 ? -2.684 -13.824 -2.640 1.00 95.06 224 PHE A CA 1
ATOM 1601 C C . PHE A 1 224 ? -3.997 -14.531 -2.960 1.00 95.06 224 PHE A C 1
ATOM 1603 O O . PHE A 1 224 ? -4.078 -15.751 -2.867 1.00 95.06 224 PHE A O 1
ATOM 1610 N N . GLY A 1 225 ? -4.986 -13.770 -3.426 1.00 91.12 225 GLY A N 1
ATOM 1611 C CA . GLY A 1 225 ? -6.185 -14.301 -4.077 1.00 91.12 225 GLY A CA 1
ATOM 1612 C C . GLY A 1 225 ? -7.216 -14.918 -3.140 1.00 91.12 225 GLY A C 1
ATOM 1613 O O . GLY A 1 225 ? -8.210 -15.464 -3.608 1.00 91.12 225 GLY A O 1
ATOM 1614 N N . THR A 1 226 ? -7.010 -14.816 -1.834 1.00 91.88 226 THR A N 1
ATOM 1615 C CA . THR A 1 226 ? -7.949 -15.286 -0.818 1.00 91.88 226 THR A CA 1
ATOM 1616 C C . THR A 1 226 ? -8.223 -14.184 0.191 1.00 91.88 226 THR A C 1
ATOM 1618 O O . THR A 1 226 ? -7.435 -13.248 0.290 1.00 91.88 226 THR A O 1
ATOM 1621 N N . ASP A 1 227 ? -9.274 -14.324 0.987 1.00 93.88 227 ASP A N 1
ATOM 1622 C CA . ASP A 1 227 ? -9.472 -13.524 2.196 1.00 93.88 227 ASP A CA 1
ATOM 1623 C C . ASP A 1 227 ? -8.321 -13.689 3.210 1.00 93.88 227 ASP A C 1
ATOM 1625 O O . ASP A 1 227 ? -7.403 -14.502 3.039 1.00 93.88 227 ASP A O 1
ATOM 1629 N N . VAL A 1 228 ? -8.373 -12.918 4.295 1.00 95.25 228 VAL A N 1
ATOM 1630 C CA . VAL A 1 228 ? -7.358 -12.919 5.355 1.00 95.25 228 VAL A CA 1
ATOM 1631 C C . VAL A 1 228 ? -7.199 -14.287 6.035 1.00 95.25 228 VAL A C 1
ATOM 1633 O O . VAL A 1 228 ? -6.067 -14.690 6.337 1.00 95.25 228 VAL A O 1
ATOM 1636 N N . SER A 1 229 ? -8.294 -15.050 6.173 1.00 93.69 229 SER A N 1
ATOM 1637 C CA . SER A 1 229 ? -8.268 -16.417 6.712 1.00 93.69 229 SER A CA 1
ATOM 1638 C C . SER A 1 229 ? -7.559 -17.401 5.772 1.00 93.69 229 SER A C 1
ATOM 1640 O O . SER A 1 229 ? -6.918 -18.353 6.220 1.00 93.69 229 SER A O 1
ATOM 1642 N N . GLY A 1 230 ? -7.581 -17.131 4.465 1.00 90.38 230 GLY A N 1
ATOM 1643 C CA . GLY A 1 230 ? -7.011 -18.004 3.449 1.00 90.38 230 GLY A CA 1
ATOM 1644 C C . GLY A 1 230 ? -7.973 -19.047 2.905 1.00 90.38 230 GLY A C 1
ATOM 1645 O O . GLY A 1 230 ? -7.509 -20.003 2.287 1.00 90.38 230 GLY A O 1
ATOM 1646 N N . THR A 1 231 ? -9.271 -18.902 3.161 1.00 90.56 231 THR A N 1
ATOM 1647 C CA . THR A 1 231 ? -10.280 -19.923 2.854 1.00 90.56 231 THR A CA 1
ATOM 1648 C C . THR A 1 231 ? -11.231 -19.488 1.748 1.00 90.56 231 THR A C 1
ATOM 1650 O O . THR A 1 231 ? -11.598 -20.308 0.906 1.00 90.56 231 THR A O 1
ATOM 1653 N N . LEU A 1 232 ? -11.588 -18.202 1.690 1.00 89.50 232 LEU A N 1
ATOM 1654 C CA . LEU A 1 232 ? -12.470 -17.668 0.659 1.00 89.50 232 LEU A CA 1
ATOM 1655 C C . LEU A 1 232 ? -11.644 -17.197 -0.534 1.00 89.50 232 LEU A C 1
ATOM 1657 O O . LEU A 1 232 ? -10.790 -16.328 -0.391 1.00 89.50 232 LEU A O 1
ATOM 1661 N N . ASN A 1 233 ? -11.913 -17.739 -1.721 1.00 90.50 233 ASN A N 1
ATOM 1662 C CA . ASN A 1 233 ? -11.296 -17.269 -2.958 1.00 90.50 233 ASN A CA 1
ATOM 1663 C C . ASN A 1 233 ? -11.894 -15.917 -3.368 1.00 90.50 233 ASN A C 1
ATOM 1665 O O . ASN A 1 233 ? -13.093 -15.813 -3.619 1.00 90.50 233 ASN A O 1
ATOM 1669 N N . LEU A 1 234 ? -11.037 -14.907 -3.474 1.00 89.38 234 LEU A N 1
ATOM 1670 C CA . LEU A 1 234 ? -11.383 -13.554 -3.908 1.00 89.38 234 LEU A CA 1
ATOM 1671 C C . LEU A 1 234 ? -10.628 -13.142 -5.189 1.00 89.38 234 LEU A C 1
ATOM 1673 O O . LEU A 1 234 ? -10.828 -12.046 -5.709 1.00 89.38 234 LEU A O 1
ATOM 1677 N N . GLY A 1 235 ? -9.770 -14.025 -5.712 1.00 85.56 235 GLY A N 1
ATOM 1678 C CA . GLY A 1 235 ? -9.054 -13.859 -6.973 1.00 85.56 235 GLY A CA 1
ATOM 1679 C C . GLY A 1 235 ? -7.963 -12.779 -6.982 1.00 85.56 235 GLY A C 1
ATOM 1680 O O . GLY A 1 235 ? -7.786 -11.999 -6.052 1.00 85.56 235 GLY A O 1
ATOM 1681 N N . ASN A 1 236 ? -7.193 -12.764 -8.069 1.00 84.94 236 ASN A N 1
ATOM 1682 C CA . ASN A 1 236 ? -6.299 -11.697 -8.534 1.00 84.94 236 ASN A CA 1
ATOM 1683 C C . ASN A 1 236 ? -6.030 -11.968 -10.022 1.00 84.94 236 ASN A C 1
ATOM 1685 O O . ASN A 1 236 ? -5.813 -13.121 -10.385 1.00 84.94 236 ASN A O 1
ATOM 1689 N N . GLY A 1 237 ? -5.980 -10.932 -10.859 1.00 69.94 237 GLY A N 1
ATOM 1690 C CA . GLY A 1 237 ? -5.742 -11.068 -12.297 1.00 69.94 237 GLY A CA 1
ATOM 1691 C C . GLY A 1 237 ? -6.973 -11.586 -13.050 1.00 69.94 237 GLY A C 1
ATOM 1692 O O . GLY A 1 237 ? -7.114 -12.782 -13.288 1.00 69.94 237 GLY A O 1
ATOM 1693 N N . LEU A 1 238 ? -7.856 -10.679 -13.461 1.00 67.00 238 LEU A N 1
ATOM 1694 C CA . LEU A 1 238 ? -8.939 -10.925 -14.404 1.00 67.00 238 LEU A CA 1
ATOM 1695 C C . LEU A 1 238 ? -8.402 -10.904 -15.843 1.00 67.00 238 LEU A C 1
ATOM 1697 O O . LEU A 1 238 ? -7.971 -9.870 -16.349 1.00 67.00 238 LEU A O 1
ATOM 1701 N N . ASN A 1 239 ? -8.518 -12.035 -16.540 1.00 51.84 239 ASN A N 1
ATOM 1702 C CA . ASN A 1 239 ? -8.756 -12.024 -17.979 1.00 51.84 239 ASN A CA 1
ATOM 1703 C C . ASN A 1 239 ? -10.228 -12.422 -18.203 1.00 51.84 239 ASN A C 1
ATOM 1705 O O . ASN A 1 239 ? -10.555 -13.600 -18.033 1.00 51.84 239 ASN A O 1
ATOM 1709 N N . PRO A 1 240 ? -11.124 -11.486 -18.570 1.00 49.84 240 PRO A N 1
ATOM 1710 C CA . PRO A 1 240 ? -12.550 -11.773 -18.732 1.00 49.84 240 PRO A CA 1
ATOM 1711 C C . PRO A 1 240 ? -12.870 -12.816 -19.820 1.00 49.84 240 PRO A C 1
ATOM 1713 O O . PRO A 1 240 ? -14.010 -13.264 -19.895 1.00 49.84 240 PRO A O 1
ATOM 1716 N N . THR A 1 241 ? -11.899 -13.246 -20.638 1.00 48.44 241 THR A N 1
ATOM 1717 C CA . THR A 1 241 ? -12.106 -14.244 -21.701 1.00 48.44 241 THR A CA 1
ATOM 1718 C C . THR A 1 241 ? -11.383 -15.576 -21.487 1.00 48.44 241 THR A C 1
ATOM 1720 O O . THR A 1 241 ? -11.366 -16.391 -22.407 1.00 48.44 241 THR A O 1
ATOM 1723 N N . SER A 1 242 ? -10.756 -15.834 -20.332 1.00 41.19 242 SER A N 1
ATOM 1724 C CA . SER A 1 242 ? -10.051 -17.109 -20.113 1.00 41.19 242 SER A CA 1
ATOM 1725 C C . SER A 1 242 ? -10.167 -17.609 -18.667 1.00 41.19 242 SER A C 1
ATOM 1727 O O . SER A 1 242 ? -9.315 -17.293 -17.835 1.00 41.19 242 SER A O 1
ATOM 1729 N N . PRO A 1 243 ? -11.190 -18.425 -18.343 1.00 44.12 243 PRO A N 1
ATOM 1730 C CA . PRO A 1 243 ? -11.398 -18.964 -16.994 1.00 44.12 243 PRO A CA 1
ATOM 1731 C C . PRO A 1 243 ? -10.293 -19.930 -16.518 1.00 44.12 243 PRO A C 1
ATOM 1733 O O . PRO A 1 243 ? -10.294 -20.328 -15.358 1.00 44.12 243 PRO A O 1
ATOM 1736 N N . SER A 1 244 ? -9.332 -20.290 -17.381 1.00 44.91 244 SER A N 1
ATOM 1737 C CA . SER A 1 244 ? -8.203 -21.179 -17.067 1.00 44.91 244 SER A CA 1
ATOM 1738 C C . SER A 1 244 ? -6.818 -20.530 -17.211 1.00 44.91 244 SER A C 1
ATOM 1740 O O . SER A 1 244 ? -5.811 -21.224 -17.076 1.00 44.91 244 SER A O 1
ATOM 1742 N N . GLN A 1 245 ? -6.733 -19.226 -17.497 1.00 45.44 245 GLN A N 1
ATOM 1743 C CA . GLN A 1 245 ? -5.467 -18.484 -17.502 1.00 45.44 245 GLN A CA 1
ATOM 1744 C C . GLN A 1 245 ? -5.630 -17.148 -16.764 1.00 45.44 245 GLN A C 1
ATOM 1746 O O . GLN A 1 245 ? -5.858 -16.120 -17.409 1.00 45.44 245 GLN A O 1
ATOM 1751 N N . PRO A 1 246 ? -5.510 -17.135 -15.422 1.00 54.09 246 PRO A N 1
ATOM 1752 C CA . PRO A 1 246 ? -5.343 -15.882 -14.701 1.00 54.09 246 PRO A CA 1
ATOM 1753 C C . PRO A 1 246 ? -4.070 -15.194 -15.203 1.00 54.09 246 PRO A C 1
ATOM 1755 O O . PRO A 1 246 ? -3.054 -15.853 -15.454 1.00 54.09 246 PRO A O 1
ATOM 1758 N N . LEU A 1 247 ? -4.099 -13.864 -15.337 1.00 58.31 247 LEU A N 1
ATOM 1759 C CA . LEU A 1 247 ? -2.845 -13.115 -15.397 1.00 58.31 247 LEU A CA 1
ATOM 1760 C C . LEU A 1 247 ? -2.018 -13.509 -14.166 1.00 58.31 247 LEU A C 1
ATOM 1762 O O . LEU A 1 247 ? -2.585 -13.637 -13.074 1.00 58.31 247 LEU A O 1
ATOM 1766 N N . PRO A 1 248 ? -0.707 -13.756 -14.313 1.00 71.31 248 PRO A N 1
ATOM 1767 C CA . PRO A 1 248 ? 0.077 -14.234 -13.194 1.00 71.31 248 PRO A CA 1
ATOM 1768 C C . PRO A 1 248 ? 0.017 -13.192 -12.078 1.00 71.31 248 PRO A C 1
ATOM 1770 O O . PRO A 1 248 ? 0.283 -12.008 -12.290 1.00 71.31 248 PRO A O 1
ATOM 1773 N N . THR A 1 249 ? -0.343 -13.643 -10.874 1.00 85.50 249 THR A N 1
ATOM 1774 C CA . THR A 1 249 ? -0.468 -12.778 -9.698 1.00 85.50 249 THR A CA 1
ATOM 1775 C C . THR A 1 249 ? 0.813 -11.983 -9.438 1.00 85.50 249 THR A C 1
ATOM 1777 O O . THR A 1 249 ? 0.746 -10.851 -8.964 1.00 85.50 249 THR A O 1
ATOM 1780 N N . ILE A 1 250 ? 1.964 -12.550 -9.807 1.00 91.50 250 ILE A N 1
ATOM 1781 C CA . ILE A 1 250 ? 3.255 -11.870 -9.843 1.00 91.50 250 ILE A CA 1
ATOM 1782 C C . ILE A 1 250 ? 3.807 -11.949 -11.269 1.00 91.50 250 ILE A C 1
ATOM 1784 O O . ILE A 1 250 ? 4.040 -13.036 -11.791 1.00 91.50 250 ILE A O 1
ATOM 1788 N N . SER A 1 251 ? 4.053 -10.795 -11.877 1.00 89.44 251 SER A N 1
ATOM 1789 C CA . SER A 1 251 ? 4.691 -10.643 -13.182 1.00 89.44 251 SER A CA 1
ATOM 1790 C C . SER A 1 251 ? 6.075 -10.028 -13.017 1.00 89.44 251 SER A C 1
ATOM 1792 O O . SER A 1 251 ? 6.213 -8.981 -12.387 1.00 89.44 251 SER A O 1
ATOM 1794 N N . LEU A 1 252 ? 7.092 -10.649 -13.617 1.00 87.69 252 LEU A N 1
ATOM 1795 C CA . LEU A 1 252 ? 8.461 -10.136 -13.659 1.00 87.69 252 LEU A CA 1
ATOM 1796 C C . LEU A 1 252 ? 8.883 -9.975 -15.122 1.00 87.69 252 LEU A C 1
ATOM 1798 O O . LEU A 1 252 ? 8.999 -10.962 -15.847 1.00 87.69 252 LEU A O 1
ATOM 1802 N N . PHE A 1 253 ? 9.114 -8.741 -15.561 1.00 83.25 253 PHE A N 1
ATOM 1803 C CA . PHE A 1 253 ? 9.503 -8.425 -16.929 1.00 83.25 253 PHE A CA 1
ATOM 1804 C C . PHE A 1 253 ? 10.885 -7.778 -16.971 1.00 83.25 253 PHE A C 1
ATOM 1806 O O . PHE A 1 253 ? 11.043 -6.574 -16.775 1.00 83.25 253 PHE A O 1
ATOM 1813 N N . ALA A 1 254 ? 11.902 -8.581 -17.262 1.00 69.62 254 ALA A N 1
ATOM 1814 C CA . ALA A 1 254 ? 13.218 -8.059 -17.584 1.00 69.62 254 ALA A CA 1
ATOM 1815 C C . ALA A 1 254 ? 13.257 -7.655 -19.066 1.00 69.62 254 ALA A C 1
ATOM 1817 O O . ALA A 1 254 ? 13.045 -8.500 -19.939 1.00 69.62 254 ALA A O 1
ATOM 1818 N N . GLY A 1 255 ? 13.516 -6.380 -19.368 1.00 61.16 255 GLY A N 1
ATOM 1819 C CA . GLY A 1 255 ? 13.749 -5.917 -20.733 1.00 61.16 255 GLY A CA 1
ATOM 1820 C C . GLY A 1 255 ? 14.783 -6.800 -21.444 1.00 61.16 255 GLY A C 1
ATOM 1821 O O . GLY A 1 255 ? 15.766 -7.240 -20.849 1.00 61.16 255 GLY A O 1
ATOM 1822 N N . ASN A 1 256 ? 14.546 -7.112 -22.721 1.00 55.88 256 ASN A N 1
ATOM 1823 C CA . ASN A 1 256 ? 15.376 -8.061 -23.463 1.00 55.88 256 ASN A CA 1
ATOM 1824 C C . ASN A 1 256 ? 16.837 -7.560 -23.525 1.00 55.88 256 ASN A C 1
ATOM 1826 O O . ASN A 1 256 ? 17.065 -6.492 -24.102 1.00 55.88 256 ASN A O 1
ATOM 1830 N N . PRO A 1 257 ? 17.834 -8.316 -23.020 1.00 52.88 257 PRO A N 1
ATOM 1831 C CA . PRO A 1 257 ? 19.224 -7.864 -22.948 1.00 52.88 257 PRO A CA 1
ATOM 1832 C C . PRO A 1 257 ? 19.913 -7.663 -24.306 1.00 52.88 257 PRO A C 1
ATOM 1834 O O . PRO A 1 257 ? 21.072 -7.270 -24.385 1.00 52.88 257 PRO A O 1
ATOM 1837 N N . LEU A 1 258 ? 19.209 -7.931 -25.406 1.00 51.09 258 LEU A N 1
ATOM 1838 C CA . LEU A 1 258 ? 19.752 -7.983 -26.757 1.00 51.09 258 LEU A CA 1
ATOM 1839 C C . LEU A 1 258 ? 19.381 -6.765 -27.615 1.00 51.09 258 LEU A C 1
ATOM 1841 O O . LEU A 1 258 ? 19.002 -6.930 -28.780 1.00 51.09 258 LEU A O 1
ATOM 1845 N N . ARG A 1 259 ? 19.508 -5.543 -27.089 1.00 55.75 259 ARG A N 1
ATOM 1846 C CA . ARG A 1 259 ? 19.484 -4.326 -27.920 1.00 55.75 259 ARG A CA 1
ATOM 1847 C C . ARG A 1 259 ? 20.906 -3.773 -28.075 1.00 55.75 259 ARG A C 1
ATOM 1849 O O . ARG A 1 259 ? 21.518 -3.357 -27.105 1.00 55.75 259 ARG A O 1
ATOM 1856 N N . GLY A 1 260 ? 21.428 -3.770 -29.308 1.00 50.25 260 GLY A N 1
ATOM 1857 C CA . GLY A 1 260 ? 22.521 -2.869 -29.713 1.00 50.25 260 GLY A CA 1
ATOM 1858 C C . GLY A 1 260 ? 23.776 -3.505 -30.321 1.00 50.25 260 GLY A C 1
ATOM 1859 O O . GLY A 1 260 ? 24.078 -3.223 -31.474 1.00 50.25 260 GLY A O 1
ATOM 1860 N N . ALA A 1 261 ? 24.512 -4.361 -29.603 1.00 50.78 261 ALA A N 1
ATOM 1861 C CA . ALA A 1 261 ? 25.859 -4.785 -30.043 1.00 50.78 261 ALA A CA 1
ATOM 1862 C C . ALA A 1 261 ? 26.129 -6.305 -29.999 1.00 50.78 261 ALA A C 1
ATOM 1864 O O . ALA A 1 261 ? 26.964 -6.810 -30.758 1.00 50.78 261 ALA A O 1
ATOM 1865 N N . ASP A 1 262 ? 25.395 -7.066 -29.182 1.00 52.69 262 ASP A N 1
ATOM 1866 C CA . ASP A 1 262 ? 25.745 -8.468 -28.897 1.00 52.69 262 ASP A CA 1
ATOM 1867 C C . ASP A 1 262 ? 25.094 -9.508 -29.816 1.00 52.69 262 ASP A C 1
ATOM 1869 O O . ASP A 1 262 ? 25.615 -10.621 -29.952 1.00 52.69 262 ASP A O 1
ATOM 1873 N N . ARG A 1 263 ? 24.043 -9.135 -30.565 1.00 51.41 263 ARG A N 1
ATOM 1874 C CA . ARG A 1 263 ? 23.477 -9.998 -31.625 1.00 51.41 263 ARG A CA 1
ATOM 1875 C C . ARG A 1 263 ? 24.523 -10.363 -32.686 1.00 51.41 263 ARG A C 1
ATOM 1877 O O . ARG A 1 263 ? 24.535 -11.490 -33.178 1.00 51.41 263 ARG A O 1
ATOM 1884 N N . TRP A 1 264 ? 25.450 -9.453 -32.988 1.00 46.12 264 TRP A N 1
ATOM 1885 C CA . TRP A 1 264 ? 26.517 -9.693 -33.963 1.00 46.12 264 TRP A CA 1
ATOM 1886 C C . TRP A 1 264 ? 27.702 -10.482 -33.391 1.00 46.12 264 TRP A C 1
ATOM 1888 O O . TRP A 1 264 ? 28.340 -11.243 -34.123 1.00 46.12 264 TRP A O 1
ATOM 1898 N N . ARG A 1 265 ? 27.997 -10.359 -32.089 1.00 53.28 265 ARG A N 1
ATOM 1899 C CA . ARG A 1 265 ? 29.124 -11.067 -31.452 1.00 53.28 265 ARG A CA 1
ATOM 1900 C C . ARG A 1 265 ? 28.851 -12.563 -31.281 1.00 53.28 265 ARG A C 1
ATOM 1902 O O . ARG A 1 265 ? 29.749 -13.371 -31.527 1.00 53.28 265 ARG A O 1
ATOM 1909 N N . LEU A 1 266 ? 27.616 -12.948 -30.957 1.00 49.47 266 LEU A N 1
ATOM 1910 C CA . LEU A 1 266 ? 27.219 -14.360 -30.865 1.00 49.47 266 LEU A CA 1
ATOM 1911 C C . LEU A 1 266 ? 27.116 -15.029 -32.247 1.00 49.47 266 LEU A C 1
ATOM 1913 O O . LEU A 1 266 ? 27.574 -16.161 -32.418 1.00 49.47 266 LEU A O 1
ATOM 1917 N N . ALA A 1 267 ? 26.642 -14.307 -33.269 1.00 53.00 267 ALA A N 1
ATOM 1918 C CA . ALA A 1 267 ? 26.603 -14.808 -34.645 1.00 53.00 267 ALA A CA 1
ATOM 1919 C C . ALA A 1 267 ? 28.010 -15.065 -35.230 1.00 53.00 267 ALA A C 1
ATOM 1921 O O . ALA A 1 267 ? 28.233 -16.082 -35.893 1.00 53.00 267 ALA A O 1
ATOM 1922 N N . ARG A 1 268 ? 28.997 -14.203 -34.932 1.00 52.12 268 ARG A N 1
ATOM 1923 C CA . ARG A 1 268 ? 30.391 -14.380 -35.393 1.00 52.12 268 ARG A CA 1
ATOM 1924 C C . ARG A 1 268 ? 31.110 -15.550 -34.712 1.00 52.12 268 ARG A C 1
ATOM 1926 O O . ARG A 1 268 ? 31.876 -16.248 -35.376 1.00 52.12 268 ARG A O 1
ATOM 1933 N N . ARG A 1 269 ? 30.831 -15.825 -33.429 1.00 53.50 269 ARG A N 1
ATOM 1934 C CA . ARG A 1 269 ? 31.371 -17.010 -32.728 1.00 53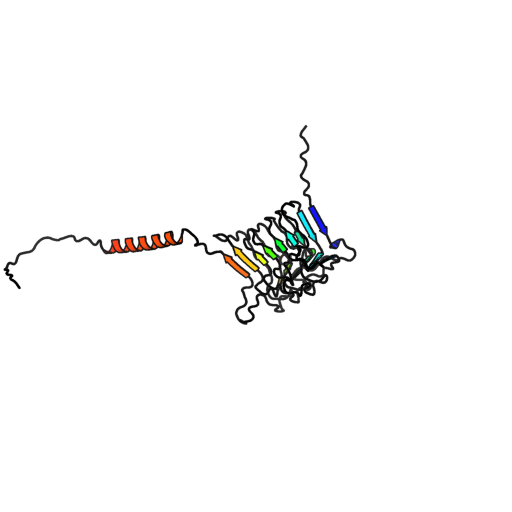.50 269 ARG A CA 1
ATOM 1935 C C . ARG A 1 269 ? 30.793 -18.324 -33.273 1.00 53.50 269 ARG A C 1
ATOM 1937 O O . ARG A 1 269 ? 31.521 -19.303 -33.407 1.00 53.50 269 ARG A O 1
ATOM 1944 N N . GLY A 1 270 ? 29.517 -18.344 -33.666 1.00 51.16 270 GLY A N 1
ATOM 1945 C CA . GLY A 1 270 ? 28.901 -19.515 -34.306 1.00 51.16 270 GLY A CA 1
ATOM 1946 C C . GLY A 1 270 ? 29.460 -19.823 -35.704 1.00 51.16 270 GLY A C 1
ATOM 1947 O O . GLY A 1 270 ? 29.623 -20.991 -36.071 1.00 51.16 270 GLY A O 1
ATOM 1948 N N . GLN A 1 271 ? 29.810 -18.790 -36.481 1.00 53.28 271 GLN A N 1
ATOM 1949 C CA . GLN A 1 271 ? 30.405 -18.966 -37.810 1.00 53.28 271 GLN A CA 1
ATOM 1950 C C . GLN A 1 271 ? 31.890 -19.358 -37.766 1.00 53.28 271 GLN A C 1
ATOM 1952 O O . GLN A 1 271 ? 32.301 -20.207 -38.562 1.00 53.28 271 GLN A O 1
ATOM 1957 N N . SER A 1 272 ? 32.682 -18.839 -36.818 1.00 53.19 272 SER A N 1
ATOM 1958 C CA . SER A 1 272 ? 34.104 -19.205 -36.699 1.00 53.19 272 SER A CA 1
ATOM 1959 C C . SER A 1 272 ? 34.298 -20.678 -36.313 1.00 53.19 272 SER A C 1
ATOM 1961 O O . SER A 1 272 ? 35.140 -21.358 -36.902 1.00 53.19 272 SER A O 1
ATOM 1963 N N . HIS A 1 273 ? 33.454 -21.225 -35.429 1.00 52.91 273 HIS A N 1
ATOM 1964 C CA . HIS A 1 273 ? 33.486 -22.649 -35.075 1.00 52.91 273 HIS A CA 1
ATOM 1965 C C . HIS A 1 273 ? 33.055 -23.568 -36.231 1.00 52.91 273 HIS A C 1
ATOM 1967 O O . HIS A 1 273 ? 33.636 -24.642 -36.414 1.00 52.91 273 HIS A O 1
ATOM 1973 N N . ARG A 1 274 ? 32.080 -23.157 -37.060 1.00 54.84 274 ARG A N 1
ATOM 1974 C CA . ARG A 1 274 ? 31.692 -23.913 -38.268 1.00 54.84 274 ARG A CA 1
ATOM 1975 C C . ARG A 1 274 ? 32.767 -23.859 -39.359 1.00 54.84 274 ARG A C 1
ATOM 1977 O O . ARG A 1 274 ? 33.027 -24.883 -39.992 1.00 54.84 274 ARG A O 1
ATOM 1984 N N . GLN A 1 275 ? 33.437 -22.720 -39.548 1.00 51.00 275 GLN A N 1
ATOM 1985 C CA . GLN A 1 275 ? 34.553 -22.599 -40.495 1.00 51.00 275 GLN A CA 1
ATOM 1986 C C . GLN A 1 275 ? 35.805 -23.366 -40.030 1.00 51.00 275 GLN A C 1
ATOM 1988 O O . GLN A 1 275 ? 36.427 -24.055 -40.840 1.00 51.00 275 GLN A O 1
ATOM 1993 N N . GLN A 1 276 ? 36.131 -23.355 -38.731 1.00 49.72 276 GLN A N 1
ATOM 1994 C CA . GLN A 1 276 ? 37.223 -24.168 -38.173 1.00 49.72 276 GLN A CA 1
ATOM 1995 C C . GLN A 1 276 ? 36.939 -25.676 -38.250 1.00 49.72 276 GLN A C 1
ATOM 1997 O O . GLN A 1 276 ? 37.847 -26.452 -38.556 1.00 49.72 276 GLN A O 1
ATOM 2002 N N . ARG A 1 277 ? 35.685 -26.115 -38.052 1.00 51.56 277 ARG A N 1
ATOM 2003 C CA . ARG A 1 277 ? 35.299 -27.527 -38.242 1.00 51.56 277 ARG A CA 1
ATOM 2004 C C . ARG A 1 277 ? 35.349 -27.972 -39.708 1.00 51.56 277 ARG A C 1
ATOM 2006 O O . ARG A 1 277 ? 35.709 -29.119 -39.960 1.00 51.56 277 ARG A O 1
ATOM 2013 N N . ARG A 1 278 ? 35.054 -27.089 -40.674 1.00 48.06 278 ARG A N 1
ATOM 2014 C CA . ARG A 1 278 ? 35.226 -27.396 -42.108 1.00 48.06 278 ARG A CA 1
ATOM 2015 C C . ARG A 1 278 ? 36.700 -27.509 -42.510 1.00 48.06 278 ARG A C 1
ATOM 2017 O O . ARG A 1 278 ? 37.040 -28.452 -43.213 1.00 48.06 278 ARG A O 1
ATOM 2024 N N . ARG A 1 279 ? 37.588 -26.647 -41.996 1.00 46.34 279 ARG A N 1
ATOM 2025 C CA . ARG A 1 279 ? 39.036 -26.719 -42.289 1.00 46.34 279 ARG A CA 1
ATOM 2026 C C . ARG A 1 279 ? 39.734 -27.953 -41.701 1.00 46.34 279 ARG A C 1
ATOM 2028 O O . ARG A 1 279 ? 40.694 -28.433 -42.288 1.00 46.34 279 ARG A O 1
ATOM 2035 N N . ARG A 1 280 ? 39.238 -28.516 -40.592 1.00 47.84 280 ARG A N 1
ATOM 2036 C CA . ARG A 1 280 ? 39.780 -29.767 -40.021 1.00 47.84 280 ARG A CA 1
ATOM 2037 C C . ARG A 1 280 ? 39.357 -31.041 -40.766 1.00 47.84 280 ARG A C 1
ATOM 2039 O O . ARG A 1 280 ? 39.989 -32.069 -40.566 1.00 47.84 280 ARG A O 1
ATOM 2046 N N . ARG A 1 281 ? 38.329 -31.000 -41.626 1.00 47.72 281 ARG A N 1
ATOM 2047 C CA . ARG A 1 281 ? 37.907 -32.168 -42.429 1.00 47.72 281 ARG A CA 1
ATOM 2048 C C . ARG A 1 281 ? 38.612 -32.288 -43.785 1.00 47.72 281 ARG A C 1
ATOM 2050 O O . ARG A 1 281 ? 38.573 -33.363 -44.363 1.00 47.72 281 ARG A O 1
ATOM 2057 N N . THR A 1 282 ? 39.271 -31.237 -44.274 1.00 48.50 282 THR A N 1
ATOM 2058 C CA . THR A 1 282 ? 39.939 -31.232 -45.592 1.00 48.50 282 THR A CA 1
ATOM 2059 C C . THR A 1 282 ? 41.464 -31.345 -45.524 1.00 48.50 282 THR A C 1
ATOM 2061 O O . THR A 1 282 ? 42.121 -31.314 -46.555 1.00 48.50 282 THR A O 1
ATOM 2064 N N . GLY A 1 283 ? 42.045 -31.489 -44.330 1.00 44.06 283 GLY A N 1
ATOM 2065 C CA . GLY A 1 283 ? 43.484 -31.681 -44.136 1.00 44.06 283 GLY A CA 1
ATOM 2066 C C . GLY A 1 283 ? 43.824 -33.117 -43.752 1.00 44.06 283 GLY A C 1
ATOM 2067 O O . GLY A 1 283 ? 44.264 -33.347 -42.629 1.00 44.06 283 GLY A O 1
ATOM 2068 N N . ARG A 1 284 ? 43.598 -34.089 -44.646 1.00 39.91 284 ARG A N 1
ATOM 2069 C CA . ARG A 1 284 ? 44.226 -35.414 -44.527 1.00 39.91 284 ARG A CA 1
ATOM 2070 C C . ARG A 1 284 ? 45.323 -35.498 -45.581 1.00 39.91 284 ARG A C 1
ATOM 2072 O O . ARG A 1 284 ? 45.044 -35.495 -46.774 1.00 39.91 284 ARG A O 1
ATOM 2079 N N . CYS A 1 285 ? 46.559 -35.476 -45.095 1.00 32.84 285 CYS A N 1
ATOM 2080 C CA . CYS A 1 285 ? 47.787 -35.529 -45.868 1.00 32.84 285 CYS A CA 1
ATOM 2081 C C . CYS A 1 285 ? 47.805 -36.725 -46.824 1.00 32.84 285 CYS A C 1
ATOM 2083 O O . CYS A 1 285 ? 47.654 -37.868 -46.395 1.00 32.84 285 CYS A O 1
ATOM 2085 N N . VAL A 1 286 ? 48.069 -36.440 -48.096 1.00 41.38 286 VAL A N 1
ATOM 2086 C CA . VAL A 1 286 ? 48.643 -37.391 -49.045 1.00 41.38 286 VAL A CA 1
ATOM 2087 C C . VAL A 1 286 ? 50.119 -37.541 -48.666 1.00 41.38 286 VAL A C 1
ATOM 2089 O O . VAL A 1 286 ? 50.864 -36.563 -48.697 1.00 41.38 286 VAL A O 1
ATOM 2092 N N . ARG A 1 287 ? 50.540 -38.742 -48.266 1.00 35.12 287 ARG A N 1
ATOM 2093 C CA . ARG A 1 287 ? 51.946 -39.165 -48.326 1.00 35.12 287 ARG A CA 1
ATOM 2094 C C . ARG A 1 287 ? 52.010 -40.278 -49.361 1.00 35.12 287 ARG A C 1
ATOM 2096 O O . ARG A 1 287 ? 51.246 -41.231 -49.263 1.00 35.12 287 ARG A O 1
ATOM 2103 N N . GLY A 1 288 ? 52.834 -40.062 -50.380 1.00 31.45 288 GLY A N 1
ATOM 2104 C CA . GLY A 1 288 ? 53.046 -41.001 -51.470 1.00 31.45 288 GLY A CA 1
ATOM 2105 C C . GLY A 1 288 ? 53.971 -42.143 -51.072 1.00 31.45 288 GLY A C 1
ATOM 2106 O O . GLY A 1 288 ? 54.860 -41.954 -50.246 1.00 31.45 288 GLY A O 1
ATOM 2107 N N . ASP A 1 289 ? 53.767 -43.278 -51.731 1.00 31.36 289 ASP A N 1
ATOM 2108 C CA . ASP A 1 289 ? 54.758 -44.337 -51.889 1.00 31.36 289 ASP A CA 1
ATOM 2109 C C . ASP A 1 289 ? 55.185 -44.385 -53.369 1.00 31.36 289 ASP A C 1
ATOM 2111 O O . ASP A 1 289 ? 54.321 -44.296 -54.251 1.00 31.36 289 ASP A O 1
ATOM 2115 N N . PRO A 1 290 ? 56.493 -44.477 -53.677 1.00 41.12 290 PRO A N 1
ATOM 2116 C CA . PRO A 1 290 ? 57.000 -44.651 -55.032 1.00 41.12 290 PRO A CA 1
ATOM 2117 C C . PRO A 1 290 ? 57.146 -46.143 -55.390 1.00 41.12 290 PRO A C 1
ATOM 2119 O O . PRO A 1 290 ? 57.315 -46.979 -54.511 1.00 41.12 290 PRO A O 1
ATOM 2122 N N . HIS A 1 291 ? 57.191 -46.425 -56.698 1.00 31.31 291 HIS A N 1
ATOM 2123 C CA . HIS A 1 291 ? 57.439 -47.712 -57.386 1.00 31.31 291 HIS A CA 1
ATOM 2124 C C . HIS A 1 291 ? 56.221 -48.547 -57.821 1.00 31.31 291 HIS A C 1
ATOM 2126 O O . HIS A 1 291 ? 55.657 -49.307 -57.047 1.00 31.31 291 HIS A O 1
ATOM 2132 N N . ALA A 1 292 ? 55.913 -48.465 -59.124 1.00 33.81 292 ALA A N 1
ATOM 2133 C CA . ALA A 1 292 ? 55.835 -49.573 -60.100 1.00 33.81 292 ALA A CA 1
ATOM 2134 C C . ALA A 1 292 ? 55.037 -49.073 -61.327 1.00 33.81 292 ALA A C 1
ATOM 2136 O O . ALA A 1 292 ? 53.853 -48.783 -61.237 1.00 33.81 292 ALA A O 1
ATOM 2137 N N . ALA A 1 293 ? 55.721 -48.709 -62.412 1.00 33.53 293 ALA A N 1
ATOM 2138 C CA . ALA A 1 293 ? 55.884 -49.538 -63.613 1.00 33.53 293 ALA A CA 1
ATOM 2139 C C . ALA A 1 293 ? 54.829 -49.254 -64.707 1.00 33.53 293 ALA A C 1
ATOM 2141 O O . ALA A 1 293 ? 53.688 -49.690 -64.650 1.00 33.53 293 ALA A O 1
ATOM 2142 N N . GLN A 1 294 ? 55.287 -48.469 -65.689 1.00 34.75 294 GLN A N 1
ATOM 2143 C CA . GLN A 1 294 ? 55.091 -48.596 -67.138 1.00 34.75 294 GLN A CA 1
ATOM 2144 C C . GLN A 1 294 ? 53.899 -49.435 -67.637 1.00 34.75 294 GLN A C 1
ATOM 2146 O O . GLN A 1 294 ? 53.893 -50.647 -67.473 1.00 34.75 294 GLN A O 1
ATOM 2151 N N . TYR A 1 295 ? 53.039 -48.824 -68.460 1.00 32.50 295 TYR A N 1
ATOM 2152 C CA . TYR A 1 295 ? 52.762 -49.368 -69.795 1.00 32.50 295 TYR A CA 1
ATOM 2153 C C . TYR A 1 295 ? 52.296 -48.275 -70.768 1.00 32.50 295 TYR A C 1
ATOM 2155 O O . TYR A 1 295 ? 51.604 -47.324 -70.419 1.00 32.50 295 TYR A O 1
ATOM 2163 N N . VAL A 1 296 ? 52.774 -48.422 -71.996 1.00 37.47 296 VAL A N 1
ATOM 2164 C CA . VAL A 1 296 ? 52.739 -47.504 -73.138 1.00 37.47 296 VAL A CA 1
ATOM 2165 C C . VAL A 1 296 ? 51.486 -47.781 -73.983 1.00 37.47 296 VAL A C 1
ATOM 2167 O O . VAL A 1 296 ? 51.180 -48.953 -74.180 1.00 37.47 296 VAL A O 1
ATOM 2170 N N . ARG A 1 297 ? 50.837 -46.752 -74.563 1.00 33.50 297 ARG A N 1
ATOM 2171 C CA . ARG A 1 297 ? 50.644 -46.571 -76.032 1.00 33.50 297 ARG A CA 1
ATOM 2172 C C . ARG A 1 297 ? 49.505 -45.610 -76.437 1.00 33.50 297 ARG A C 1
ATOM 2174 O O . ARG A 1 297 ? 48.358 -45.766 -76.048 1.00 33.50 297 ARG A O 1
ATOM 2181 N N . SER A 1 298 ? 49.916 -44.676 -77.305 1.00 34.19 298 SER A N 1
ATOM 2182 C CA . SER A 1 298 ? 49.262 -44.148 -78.521 1.00 34.19 298 SER A CA 1
ATOM 2183 C C . SER A 1 298 ? 47.913 -43.406 -78.462 1.00 34.19 298 SER A C 1
ATOM 2185 O O . SER A 1 298 ? 46.847 -44.005 -78.404 1.00 34.19 298 SER A O 1
ATOM 2187 N N . GLN A 1 299 ? 48.032 -42.083 -78.652 1.00 39.78 299 GLN A N 1
ATOM 2188 C CA . GLN A 1 299 ? 47.240 -41.163 -79.509 1.00 39.78 299 GLN A CA 1
ATOM 2189 C C . GLN A 1 299 ? 46.574 -41.831 -80.751 1.00 39.78 299 GLN A C 1
ATOM 2191 O O . GLN A 1 299 ? 47.092 -42.868 -81.168 1.00 39.78 299 GLN A O 1
ATOM 2196 N N . PRO A 1 300 ? 45.547 -41.237 -81.423 1.00 50.19 300 PRO A N 1
ATOM 2197 C CA . PRO A 1 300 ? 45.426 -39.785 -81.657 1.00 50.19 300 PRO A CA 1
ATOM 2198 C C . PRO A 1 300 ? 44.008 -39.147 -81.671 1.00 50.19 300 PRO A C 1
ATOM 2200 O O . PRO A 1 300 ? 42.982 -39.809 -81.775 1.00 5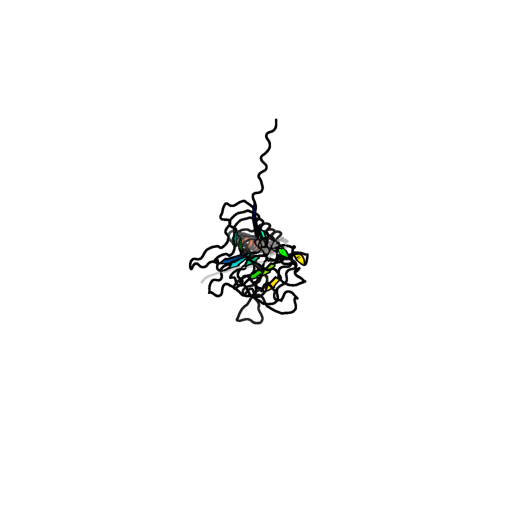0.19 300 PRO A O 1
ATOM 2203 N N . ARG A 1 301 ? 43.998 -37.805 -81.596 1.00 39.31 301 ARG A N 1
ATOM 2204 C CA . ARG A 1 301 ? 42.948 -36.867 -82.082 1.00 39.31 301 ARG A CA 1
ATOM 2205 C C . ARG A 1 301 ? 42.854 -36.927 -83.632 1.00 39.31 301 ARG A C 1
ATOM 2207 O O . ARG A 1 301 ? 43.887 -37.259 -84.216 1.00 39.31 301 ARG A O 1
ATOM 2214 N N . PRO A 1 302 ? 41.740 -36.569 -84.325 1.00 47.75 302 PRO A N 1
ATOM 2215 C CA . PRO A 1 302 ? 41.275 -35.168 -84.415 1.00 47.75 302 PRO A CA 1
ATOM 2216 C C . PRO A 1 302 ? 39.759 -34.913 -84.619 1.00 47.75 302 PRO A C 1
ATOM 2218 O O . PRO A 1 302 ? 38.986 -35.834 -84.834 1.00 47.75 302 PRO A O 1
ATOM 2221 N N . ALA A 1 303 ? 39.437 -33.616 -84.478 1.00 43.75 303 ALA A N 1
ATOM 2222 C CA . ALA A 1 303 ? 38.367 -32.774 -85.046 1.00 43.75 303 ALA A CA 1
ATOM 2223 C C . ALA A 1 303 ? 37.050 -33.413 -85.536 1.00 43.75 303 ALA A C 1
ATOM 2225 O O . ALA A 1 303 ? 37.066 -34.269 -86.412 1.00 43.75 303 ALA A O 1
ATOM 2226 N N . ASP A 1 304 ? 35.914 -32.927 -85.023 1.00 46.16 304 ASP A N 1
ATOM 2227 C CA . ASP A 1 304 ? 35.239 -31.711 -85.520 1.00 46.16 304 ASP A CA 1
ATOM 2228 C C . ASP A 1 304 ? 34.523 -30.979 -84.368 1.00 46.16 304 ASP A C 1
ATOM 2230 O O . ASP A 1 304 ? 34.155 -31.660 -83.379 1.00 46.16 304 ASP A O 1
#

Secondary structure (DSSP, 8-state):
-PPP-------EEEEEGGGSTT-B-----TTT-S---B--EEEE--SSS--EEEE--SS--SEEEEESEEEESSSEEEEE-S-S--EEES-EESB-TTSSSBS--SS---EEEEE-S----EEE-SSGGG--EE-SSS-SEEEEEEEES-EEES-EESB-TTSSSB---SSEEEEEEEEES-EEE-SSGGG--EE---TTEEEEEEESSSS---TT-EEES-EESB-TTS-SB--S---TT-TT-PPPSEEEEEPPS-SSSHHHHHHHHHHHHHHHHHHHHS----------------------

pLDDT: mean 82.13, std 20.92, range [31.31, 98.94]

Radius of gyration: 31.48 Å; chains: 1; bounding box: 74×75×107 Å